Protein AF-A0AA43HEW4-F1 (afdb_monomer_lite)

Structure (mmCIF, N/CA/C/O backbone):
data_AF-A0AA43HEW4-F1
#
_entry.id   AF-A0AA43HEW4-F1
#
loop_
_atom_site.group_PDB
_atom_site.id
_atom_site.type_symbol
_atom_site.label_atom_id
_atom_site.label_alt_id
_atom_site.label_comp_id
_atom_site.label_asym_id
_atom_site.label_entity_id
_atom_site.label_seq_id
_atom_site.pdbx_PDB_ins_code
_atom_site.Cartn_x
_atom_site.Cartn_y
_atom_site.Cartn_z
_atom_site.occupancy
_atom_site.B_iso_or_equiv
_atom_site.auth_seq_id
_atom_site.auth_comp_id
_atom_site.auth_asym_id
_atom_site.auth_atom_id
_atom_site.pdbx_PDB_model_num
ATOM 1 N N . MET A 1 1 ? 12.348 -0.034 -15.366 1.00 56.59 1 MET A N 1
ATOM 2 C CA . MET A 1 1 ? 12.328 1.061 -16.364 1.00 56.59 1 MET A CA 1
ATOM 3 C C . MET A 1 1 ? 13.708 1.387 -16.958 1.00 56.59 1 MET A C 1
ATOM 5 O O . MET A 1 1 ? 13.872 1.207 -18.157 1.00 56.59 1 MET A O 1
ATOM 9 N N . ASN A 1 2 ? 14.728 1.770 -16.174 1.00 58.78 2 ASN A N 1
ATOM 10 C CA . ASN A 1 2 ? 16.042 2.182 -16.724 1.00 58.78 2 ASN A CA 1
ATOM 11 C C . ASN A 1 2 ? 16.768 1.103 -17.559 1.00 58.78 2 ASN A C 1
ATOM 13 O O . ASN A 1 2 ? 17.416 1.428 -18.548 1.00 58.78 2 ASN A O 1
ATOM 17 N N . GLN A 1 3 ? 16.627 -0.180 -17.207 1.00 67.81 3 GLN A N 1
ATOM 18 C CA . GLN A 1 3 ? 17.243 -1.290 -17.952 1.00 67.81 3 GLN A CA 1
ATOM 19 C C . GLN A 1 3 ? 16.618 -1.508 -19.339 1.00 67.81 3 GLN A C 1
ATOM 21 O O . GLN A 1 3 ? 17.337 -1.782 -20.293 1.00 67.81 3 GLN A O 1
ATOM 26 N N . ILE A 1 4 ? 15.298 -1.335 -19.466 1.00 76.50 4 ILE A N 1
ATOM 27 C CA . ILE A 1 4 ? 14.590 -1.468 -20.749 1.00 76.50 4 ILE A CA 1
ATOM 28 C C . ILE A 1 4 ? 14.994 -0.323 -21.678 1.00 76.50 4 ILE A C 1
ATOM 30 O O . ILE A 1 4 ? 15.316 -0.559 -22.835 1.00 76.50 4 ILE A O 1
ATOM 34 N N . ILE A 1 5 ? 15.061 0.906 -21.155 1.00 74.69 5 ILE A N 1
ATOM 35 C CA . ILE A 1 5 ? 15.509 2.071 -21.929 1.00 74.69 5 ILE A CA 1
ATOM 36 C C . ILE A 1 5 ? 16.949 1.875 -22.419 1.00 74.69 5 ILE A C 1
ATOM 38 O O . ILE A 1 5 ? 17.224 2.089 -23.597 1.00 74.69 5 ILE A O 1
ATOM 42 N N . ALA A 1 6 ? 17.857 1.410 -21.554 1.00 72.75 6 ALA A N 1
ATOM 43 C CA . ALA A 1 6 ? 19.235 1.114 -21.949 1.00 72.75 6 ALA A CA 1
ATOM 44 C C . ALA A 1 6 ? 19.302 0.049 -23.058 1.00 72.75 6 ALA A C 1
ATOM 46 O O . ALA A 1 6 ? 20.043 0.209 -24.025 1.00 72.75 6 ALA A O 1
ATOM 47 N N . LEU A 1 7 ? 18.486 -1.002 -22.955 1.00 76.31 7 LEU A N 1
ATOM 48 C CA . LEU A 1 7 ? 18.413 -2.073 -23.946 1.00 76.31 7 LEU A CA 1
ATOM 49 C C . LEU A 1 7 ? 17.850 -1.586 -25.292 1.00 76.31 7 LEU A C 1
ATOM 51 O O . LEU A 1 7 ? 18.389 -1.943 -26.337 1.00 76.31 7 LEU A O 1
ATOM 55 N N . VAL A 1 8 ? 16.842 -0.709 -25.279 1.00 80.25 8 VAL A N 1
ATOM 56 C CA . VAL A 1 8 ? 16.301 -0.068 -26.490 1.00 80.25 8 VAL A CA 1
ATOM 57 C C . VAL A 1 8 ? 17.344 0.835 -27.152 1.00 80.25 8 VAL A C 1
ATOM 59 O O . VAL A 1 8 ? 17.511 0.774 -28.368 1.00 80.25 8 VAL A O 1
ATOM 62 N N . ILE A 1 9 ? 18.084 1.630 -26.371 1.00 84.56 9 ILE A N 1
ATOM 63 C CA . ILE A 1 9 ? 19.146 2.505 -26.894 1.00 84.56 9 ILE A CA 1
ATOM 64 C C . ILE A 1 9 ? 20.256 1.673 -27.542 1.00 84.56 9 ILE A C 1
ATOM 66 O O . ILE A 1 9 ? 20.654 1.961 -28.670 1.00 84.56 9 ILE A O 1
ATOM 70 N N . ILE A 1 10 ? 20.729 0.623 -26.863 1.00 81.62 10 ILE A N 1
ATOM 71 C CA . ILE A 1 10 ? 21.765 -0.272 -27.397 1.00 81.62 10 ILE A CA 1
ATOM 72 C C . ILE A 1 10 ? 21.266 -0.959 -28.672 1.00 81.62 10 ILE A C 1
ATOM 74 O O . ILE A 1 10 ? 21.987 -0.989 -29.666 1.00 81.62 10 ILE A O 1
ATOM 78 N N . GLY A 1 11 ? 20.022 -1.450 -28.679 1.00 81.81 11 GLY A N 1
ATOM 79 C CA . GLY A 1 11 ? 19.411 -2.072 -29.854 1.00 81.81 11 GLY A CA 1
ATOM 80 C C . GLY A 1 11 ? 19.315 -1.121 -31.049 1.00 81.81 11 GLY A C 1
ATOM 81 O O . GLY A 1 11 ? 19.718 -1.482 -32.154 1.00 81.81 11 GLY A O 1
ATOM 82 N N . ALA A 1 12 ? 18.855 0.114 -30.833 1.00 84.19 12 ALA A N 1
ATOM 83 C CA . ALA A 1 12 ? 18.762 1.129 -31.882 1.00 84.19 12 ALA A CA 1
ATOM 84 C C . ALA A 1 12 ? 20.140 1.476 -32.469 1.00 84.19 12 ALA A C 1
ATOM 86 O O . ALA A 1 12 ? 20.297 1.564 -33.687 1.00 84.19 12 ALA A O 1
ATOM 87 N N . LEU A 1 13 ? 21.153 1.615 -31.611 1.00 85.44 13 LEU A N 1
ATOM 88 C CA . LEU A 1 13 ? 22.522 1.920 -32.023 1.00 85.44 13 LEU A CA 1
ATOM 89 C C . LEU A 1 13 ? 23.113 0.783 -32.872 1.00 85.44 13 LEU A C 1
ATOM 91 O O . LEU A 1 13 ? 23.746 1.031 -33.898 1.00 85.44 13 LEU A O 1
ATOM 95 N N . LEU A 1 14 ? 22.827 -0.466 -32.504 1.00 80.56 14 LEU A N 1
ATOM 96 C CA . LEU A 1 14 ? 23.278 -1.650 -33.233 1.00 80.56 14 LEU A CA 1
ATOM 97 C C . LEU A 1 14 ? 22.608 -1.764 -34.614 1.00 80.56 14 LEU A C 1
ATOM 99 O O . LEU A 1 14 ? 23.285 -2.046 -35.602 1.00 80.56 14 LEU A O 1
ATOM 103 N N . ILE A 1 15 ? 21.311 -1.449 -34.714 1.00 81.62 15 ILE A N 1
ATOM 104 C CA . ILE A 1 15 ? 20.585 -1.386 -35.994 1.00 81.62 15 ILE A CA 1
ATOM 105 C C . ILE A 1 15 ? 21.184 -0.321 -36.918 1.00 81.62 15 ILE A C 1
ATOM 107 O O . ILE A 1 15 ? 21.360 -0.581 -38.107 1.00 81.62 15 ILE A O 1
ATOM 111 N N . ILE A 1 16 ? 21.541 0.855 -36.390 1.00 88.62 16 ILE A N 1
ATOM 112 C CA . ILE A 1 16 ? 22.173 1.925 -37.178 1.00 88.62 16 ILE A CA 1
ATOM 113 C C . ILE A 1 16 ? 23.522 1.463 -37.735 1.00 88.62 16 ILE A C 1
ATOM 115 O O . ILE A 1 16 ? 23.798 1.689 -38.912 1.00 88.62 16 ILE A O 1
ATOM 119 N N . ILE A 1 17 ? 24.341 0.780 -36.930 1.00 82.38 17 ILE A N 1
ATOM 120 C CA . ILE A 1 17 ? 25.634 0.242 -37.383 1.00 82.38 17 ILE A CA 1
ATOM 121 C C . ILE A 1 17 ? 25.428 -0.804 -38.486 1.00 82.38 17 ILE A C 1
ATOM 123 O O . ILE A 1 17 ? 26.113 -0.756 -39.508 1.00 82.38 17 ILE A O 1
ATOM 127 N N . ILE A 1 18 ? 24.462 -1.714 -38.322 1.00 81.00 18 ILE A N 1
ATOM 128 C CA . ILE A 1 18 ? 24.131 -2.716 -39.346 1.00 81.00 18 ILE A CA 1
ATOM 129 C C . ILE A 1 18 ? 23.660 -2.030 -40.633 1.00 81.00 18 ILE A C 1
ATOM 131 O O . ILE A 1 18 ? 24.146 -2.357 -41.714 1.00 81.00 18 ILE A O 1
ATOM 135 N N . ALA A 1 19 ? 22.757 -1.052 -40.539 1.00 81.50 19 ALA A N 1
ATOM 136 C CA . ALA A 1 19 ? 22.262 -0.309 -41.693 1.00 81.50 19 ALA A CA 1
ATOM 137 C C . ALA A 1 19 ? 23.391 0.458 -42.398 1.00 81.50 19 ALA A C 1
ATOM 139 O O . ALA A 1 19 ? 23.508 0.394 -43.622 1.00 81.50 19 ALA A O 1
ATOM 140 N N . ALA A 1 20 ? 24.271 1.122 -41.644 1.00 82.62 20 ALA A N 1
ATOM 141 C CA . ALA A 1 20 ? 25.450 1.783 -42.192 1.00 82.62 20 ALA A CA 1
ATOM 142 C C . ALA A 1 20 ? 26.354 0.781 -42.925 1.00 82.62 20 ALA A C 1
ATOM 144 O O . ALA A 1 20 ? 26.789 1.052 -44.040 1.00 82.62 20 ALA A O 1
ATOM 145 N N . PHE A 1 21 ? 26.569 -0.410 -42.370 1.00 78.31 21 PHE A N 1
ATOM 146 C CA . PHE A 1 21 ? 27.352 -1.458 -43.020 1.00 78.31 21 PHE A CA 1
ATOM 147 C C . PHE A 1 21 ? 26.692 -1.995 -44.303 1.00 78.31 21 PHE A C 1
ATOM 149 O O . PHE A 1 21 ? 27.359 -2.177 -45.323 1.00 78.31 21 PHE A O 1
ATOM 156 N N . VAL A 1 22 ? 25.373 -2.202 -44.309 1.00 79.81 22 VAL A N 1
ATOM 157 C CA . VAL A 1 22 ? 24.638 -2.723 -45.478 1.00 79.81 22 VAL A CA 1
ATOM 158 C C . VAL A 1 22 ? 24.509 -1.681 -46.592 1.00 79.81 22 VAL A C 1
ATOM 160 O O . VAL A 1 22 ? 24.685 -2.011 -47.766 1.00 79.81 22 VAL A O 1
ATOM 163 N N . PHE A 1 23 ? 24.266 -0.413 -46.261 1.00 84.12 23 PHE A N 1
ATOM 164 C CA . PHE A 1 23 ? 23.942 0.614 -47.256 1.00 84.12 23 PHE A CA 1
ATOM 165 C C . PHE A 1 23 ? 25.107 1.553 -47.598 1.00 84.12 23 PHE A C 1
ATOM 167 O O . PHE A 1 23 ? 25.148 2.066 -48.715 1.00 84.12 23 PHE A O 1
ATOM 174 N N . SER A 1 24 ? 26.098 1.741 -46.718 1.00 85.75 24 SER A N 1
ATOM 175 C CA . SER A 1 24 ? 27.254 2.605 -46.996 1.00 85.75 24 SER A CA 1
ATOM 176 C C . SER A 1 24 ? 28.452 1.802 -47.499 1.00 85.75 24 SER A C 1
ATOM 178 O O . SER A 1 24 ? 29.160 1.133 -46.745 1.00 85.75 24 SER A O 1
ATOM 180 N N . SER A 1 25 ? 28.729 1.905 -48.801 1.00 78.12 25 SER A N 1
ATOM 181 C CA . SER A 1 25 ? 29.924 1.303 -49.402 1.00 78.12 25 SER A CA 1
ATOM 182 C C . SER A 1 25 ? 31.224 1.880 -48.848 1.00 78.12 25 SER A C 1
ATOM 184 O O . SER A 1 25 ? 32.220 1.167 -48.806 1.00 78.12 25 SER A O 1
ATOM 186 N N . SER A 1 26 ? 31.223 3.152 -48.443 1.00 82.44 26 SER A N 1
ATOM 187 C CA . SER A 1 26 ? 32.396 3.802 -47.851 1.00 82.44 26 SER A CA 1
ATOM 188 C C . SER A 1 26 ? 32.673 3.240 -46.462 1.00 82.44 26 SER A C 1
ATOM 190 O O . SER A 1 26 ? 33.786 2.808 -46.200 1.00 82.44 26 SER A O 1
ATOM 192 N N . PHE A 1 27 ? 31.632 3.094 -45.635 1.00 78.81 27 PHE A N 1
ATOM 193 C CA . PHE A 1 27 ? 31.759 2.476 -44.314 1.00 78.81 27 PHE A CA 1
ATOM 194 C C . PHE A 1 27 ? 32.247 1.025 -44.406 1.00 78.81 27 PHE A C 1
ATOM 196 O O . PHE A 1 27 ? 33.111 0.609 -43.642 1.00 78.81 27 PHE A O 1
ATOM 203 N N . ARG A 1 28 ? 31.751 0.258 -45.390 1.00 77.25 28 ARG A N 1
ATOM 204 C CA . ARG A 1 28 ? 32.285 -1.083 -45.667 1.00 77.25 28 ARG A CA 1
ATOM 205 C C . ARG A 1 28 ? 33.763 -1.041 -46.001 1.00 77.25 28 ARG A C 1
ATOM 207 O O . ARG A 1 28 ? 34.513 -1.804 -45.418 1.00 77.25 28 ARG A O 1
ATOM 214 N N . LYS A 1 29 ? 34.179 -0.176 -46.927 1.00 79.19 29 LYS A N 1
ATOM 215 C CA . LYS A 1 29 ? 35.588 -0.066 -47.323 1.00 79.19 29 LYS A CA 1
ATOM 216 C C . LYS A 1 29 ? 36.471 0.276 -46.124 1.00 79.19 29 LYS A C 1
ATOM 218 O O . LYS A 1 29 ? 37.471 -0.401 -45.936 1.00 79.19 29 LYS A O 1
ATOM 223 N N . ASP A 1 30 ? 36.052 1.213 -45.280 1.00 78.44 30 ASP A N 1
ATOM 224 C CA . ASP A 1 30 ? 36.819 1.637 -44.103 1.00 78.44 30 ASP A CA 1
ATOM 225 C C . ASP A 1 30 ? 36.936 0.532 -43.040 1.00 78.44 30 ASP A C 1
ATOM 227 O O . ASP A 1 30 ? 38.000 0.341 -42.458 1.00 78.44 30 ASP A O 1
ATOM 231 N N . VAL A 1 31 ? 35.873 -0.248 -42.813 1.00 74.25 31 VAL A N 1
ATOM 232 C CA . VAL A 1 31 ? 35.883 -1.372 -41.855 1.00 74.25 31 VAL A CA 1
ATOM 233 C C . VAL A 1 31 ? 36.616 -2.604 -42.413 1.00 74.25 31 VAL A C 1
ATOM 235 O O . VAL A 1 31 ? 37.160 -3.407 -41.656 1.00 74.25 31 VAL A O 1
ATOM 238 N N . ILE A 1 32 ? 36.636 -2.773 -43.738 1.00 69.81 32 ILE A N 1
ATOM 239 C CA . ILE A 1 32 ? 37.168 -3.958 -44.429 1.00 69.81 32 ILE A CA 1
ATOM 240 C C . ILE A 1 32 ? 38.635 -3.777 -44.855 1.00 69.81 32 ILE A C 1
ATOM 242 O O . ILE A 1 32 ? 39.328 -4.781 -44.995 1.00 69.81 32 ILE A O 1
ATOM 246 N N . ALA A 1 33 ? 39.150 -2.545 -44.965 1.00 66.44 33 ALA A N 1
ATOM 247 C CA . ALA A 1 33 ? 40.508 -2.207 -45.430 1.00 66.44 33 ALA A CA 1
ATOM 248 C C . ALA A 1 33 ? 41.685 -2.736 -44.572 1.00 66.44 33 ALA A C 1
ATOM 250 O O . ALA A 1 33 ? 42.834 -2.369 -44.800 1.00 66.44 33 ALA A O 1
ATOM 251 N N . SER A 1 34 ? 41.437 -3.626 -43.612 1.00 59.94 34 SER A N 1
ATOM 252 C CA . SER A 1 34 ? 42.480 -4.407 -42.946 1.00 59.94 34 SER A CA 1
ATOM 253 C C . SER A 1 34 ? 43.033 -5.467 -43.912 1.00 59.94 34 SER A C 1
ATOM 255 O O . SER A 1 34 ? 42.318 -6.388 -44.316 1.00 59.94 34 SER A O 1
ATOM 257 N N . GLU A 1 35 ? 44.305 -5.304 -44.285 1.00 55.19 35 GLU A N 1
ATOM 258 C CA . GLU A 1 35 ? 45.041 -6.132 -45.247 1.00 55.19 35 GLU A CA 1
ATOM 259 C C . GLU A 1 35 ? 45.045 -7.622 -44.855 1.00 55.19 35 GLU A C 1
ATOM 261 O O . GLU A 1 35 ? 45.567 -8.008 -43.810 1.00 55.19 35 GLU A O 1
ATOM 266 N N . GLY A 1 36 ? 44.455 -8.461 -45.717 1.00 59.09 36 GLY A N 1
ATOM 267 C CA . GLY A 1 36 ? 44.426 -9.922 -45.590 1.00 59.09 36 GLY A CA 1
ATOM 268 C C . GLY A 1 36 ? 43.016 -10.499 -45.734 1.00 59.09 36 GLY A C 1
ATOM 269 O O . GLY A 1 36 ? 42.364 -10.797 -44.735 1.00 59.09 36 GLY A O 1
ATOM 270 N N . GLU A 1 37 ? 42.519 -10.668 -46.967 1.00 54.97 37 GLU A N 1
ATOM 271 C CA . GLU A 1 37 ? 41.174 -11.214 -47.209 1.00 54.97 37 GLU A CA 1
ATOM 272 C C . GLU A 1 37 ? 41.170 -12.431 -48.132 1.00 54.97 37 GLU A C 1
ATOM 274 O O . GLU A 1 37 ? 41.538 -12.356 -49.303 1.00 54.97 37 GLU A O 1
ATOM 279 N N . ALA A 1 38 ? 40.669 -13.551 -47.606 1.00 55.12 38 ALA A N 1
ATOM 280 C CA . ALA A 1 38 ? 40.216 -14.683 -48.397 1.00 55.12 38 ALA A CA 1
ATOM 281 C C . ALA A 1 38 ? 38.766 -14.422 -48.835 1.00 55.12 38 ALA A C 1
ATOM 283 O O . ALA A 1 38 ? 37.835 -14.486 -48.030 1.00 55.12 38 ALA A O 1
ATOM 284 N N . SER A 1 39 ? 38.575 -14.098 -50.114 1.00 50.97 39 SER A N 1
ATOM 285 C CA . SER A 1 39 ? 37.246 -13.949 -50.707 1.00 50.97 39 SER A CA 1
ATOM 286 C C . SER A 1 39 ? 36.753 -15.313 -51.181 1.00 50.97 39 SER A C 1
ATOM 288 O O . SER A 1 39 ? 37.281 -15.882 -52.136 1.00 50.97 39 SER A O 1
ATOM 290 N N . ILE A 1 40 ? 35.747 -15.859 -50.503 1.00 52.06 40 ILE A N 1
ATOM 291 C CA . ILE A 1 40 ? 35.075 -17.086 -50.927 1.00 52.06 40 ILE A CA 1
ATOM 292 C C . ILE A 1 40 ? 33.965 -16.640 -51.888 1.00 52.06 40 ILE A C 1
ATOM 294 O O . ILE A 1 40 ? 33.012 -15.988 -51.478 1.00 52.06 40 ILE A O 1
ATOM 298 N N . LEU A 1 41 ? 34.112 -16.950 -53.181 1.00 50.31 41 LEU A N 1
ATOM 299 C CA . LEU A 1 41 ? 33.154 -16.643 -54.264 1.00 50.31 41 LEU A CA 1
ATOM 300 C C . LEU A 1 41 ? 33.062 -15.179 -54.745 1.00 50.31 41 LEU A C 1
ATOM 302 O O . LEU A 1 41 ? 32.079 -14.826 -55.391 1.00 50.31 41 LEU A O 1
ATOM 306 N N . GLY A 1 42 ? 34.050 -14.314 -54.484 1.00 55.47 42 GLY A N 1
ATOM 307 C CA . GLY A 1 42 ? 34.162 -12.982 -55.119 1.00 55.47 42 GLY A CA 1
ATOM 308 C C . GLY A 1 42 ? 33.069 -11.955 -54.767 1.00 55.47 42 GLY A C 1
ATOM 309 O O . GLY A 1 42 ? 33.222 -10.774 -55.064 1.00 55.47 42 GLY A O 1
ATOM 310 N N . LEU A 1 43 ? 31.994 -12.388 -54.106 1.00 56.53 43 LEU A N 1
ATOM 311 C CA . LEU A 1 43 ? 30.818 -11.596 -53.740 1.00 56.53 43 LEU A CA 1
ATOM 312 C C . LEU A 1 43 ? 30.559 -11.592 -52.229 1.00 56.53 43 LEU A C 1
ATOM 314 O O . LEU A 1 43 ? 29.994 -10.626 -51.718 1.00 56.53 43 LEU A O 1
ATOM 318 N N . PHE A 1 44 ? 30.998 -12.625 -51.500 1.00 57.59 44 PHE A N 1
ATOM 319 C CA . PHE A 1 44 ? 30.771 -12.749 -50.062 1.00 57.59 44 PHE A CA 1
ATOM 320 C C . PHE A 1 44 ? 32.090 -12.840 -49.306 1.00 57.59 44 PHE A C 1
ATOM 322 O O . PHE A 1 44 ? 32.770 -13.861 -49.268 1.00 57.59 44 PHE A O 1
ATOM 329 N N . ASN A 1 45 ? 32.446 -11.734 -48.668 1.00 65.81 45 ASN A N 1
ATOM 330 C CA . ASN A 1 45 ? 33.569 -11.700 -47.753 1.00 65.81 45 ASN A CA 1
ATOM 331 C C . ASN A 1 45 ? 33.176 -12.400 -46.439 1.00 65.81 45 ASN A C 1
ATOM 333 O O . ASN A 1 45 ? 32.101 -12.132 -45.894 1.00 65.81 45 ASN A O 1
ATOM 337 N N . VAL A 1 46 ? 34.044 -13.273 -45.917 1.00 69.75 46 VAL A N 1
ATOM 338 C CA . VAL A 1 46 ? 33.832 -14.034 -44.668 1.00 69.75 46 VAL A CA 1
ATOM 339 C C . VAL A 1 46 ? 33.467 -13.101 -43.505 1.00 69.75 46 VAL A C 1
ATOM 341 O O . VAL A 1 46 ? 32.610 -13.430 -42.684 1.00 69.75 46 VAL A O 1
ATOM 344 N N . LYS A 1 47 ? 34.029 -11.885 -43.490 1.00 66.06 47 LYS A N 1
ATOM 345 C CA . LYS A 1 47 ? 33.707 -10.841 -42.505 1.00 66.06 47 LYS A CA 1
ATOM 346 C C . LYS A 1 47 ? 32.245 -10.377 -42.584 1.00 66.06 47 LYS A C 1
ATOM 348 O O . LYS A 1 47 ? 31.610 -10.167 -41.555 1.00 66.06 47 LYS A O 1
ATOM 353 N N . GLY A 1 48 ? 31.684 -10.258 -43.790 1.00 69.94 48 GLY A N 1
ATOM 354 C CA . GLY A 1 48 ? 30.287 -9.863 -43.995 1.00 69.94 48 GLY A CA 1
ATOM 355 C C . GLY A 1 48 ? 29.301 -10.931 -43.520 1.00 69.94 48 GLY A C 1
ATOM 356 O O . GLY A 1 48 ? 28.306 -10.610 -42.874 1.00 69.94 48 GLY A O 1
ATOM 357 N N . VAL A 1 49 ? 29.617 -12.205 -43.767 1.00 75.06 49 VAL A N 1
ATOM 358 C CA . VAL A 1 49 ? 28.810 -13.338 -43.285 1.00 75.06 49 VAL A CA 1
ATOM 359 C C . VAL A 1 49 ? 28.794 -13.385 -41.754 1.00 75.06 49 VAL A C 1
ATOM 361 O O . VAL A 1 49 ? 27.737 -13.580 -41.157 1.00 75.06 49 VAL A O 1
ATOM 364 N N . LEU A 1 50 ? 29.937 -13.134 -41.108 1.00 74.81 50 LEU A N 1
ATOM 365 C CA . LEU A 1 50 ? 30.050 -13.118 -39.648 1.00 74.81 50 LEU A CA 1
ATOM 366 C C . LEU A 1 50 ? 29.197 -12.010 -39.002 1.00 74.81 50 LEU A C 1
ATOM 368 O O . LEU A 1 50 ? 28.561 -12.243 -37.977 1.00 74.81 50 LEU A O 1
ATOM 372 N N . ILE A 1 51 ? 29.129 -10.830 -39.627 1.00 74.81 51 ILE A N 1
ATOM 373 C CA . ILE A 1 51 ? 28.298 -9.710 -39.154 1.00 74.81 51 ILE A CA 1
ATOM 374 C C . ILE A 1 51 ? 26.806 -10.046 -39.257 1.00 74.81 51 ILE A C 1
ATOM 376 O O . ILE A 1 51 ? 26.061 -9.803 -38.308 1.00 74.81 51 ILE A O 1
ATOM 380 N N . ILE A 1 52 ? 26.369 -10.645 -40.370 1.00 78.31 52 ILE A N 1
ATOM 381 C CA . ILE A 1 52 ? 24.972 -11.077 -40.543 1.00 78.31 52 ILE A CA 1
ATOM 382 C C . ILE A 1 52 ? 24.610 -12.145 -39.501 1.00 78.31 52 ILE A C 1
ATOM 384 O O . ILE A 1 52 ? 23.540 -12.078 -38.897 1.00 78.31 52 ILE A O 1
ATOM 388 N N . LEU A 1 53 ? 25.514 -13.095 -39.245 1.00 81.00 53 LEU A N 1
ATOM 389 C CA . LEU A 1 53 ? 25.313 -14.142 -38.245 1.00 81.00 53 LEU A CA 1
ATOM 390 C C . LEU A 1 53 ? 25.180 -13.564 -36.824 1.00 81.00 53 LEU A C 1
ATOM 392 O O . LEU A 1 53 ? 24.256 -13.925 -36.098 1.00 81.00 53 LEU A O 1
ATOM 396 N N . LEU A 1 54 ? 26.062 -12.637 -36.437 1.00 77.19 54 LEU A N 1
ATOM 397 C CA . LEU A 1 54 ? 26.003 -11.952 -35.139 1.00 77.19 54 LEU A CA 1
ATOM 398 C C . LEU A 1 54 ? 24.714 -11.139 -34.974 1.00 77.19 54 LEU A C 1
ATOM 400 O O . LEU A 1 54 ? 24.089 -11.192 -33.915 1.00 77.19 54 LEU A O 1
ATOM 404 N N . ALA A 1 55 ? 24.289 -10.432 -36.025 1.00 79.88 55 ALA A N 1
ATOM 405 C CA . ALA A 1 55 ? 23.032 -9.690 -36.025 1.00 79.88 55 ALA A CA 1
ATOM 406 C C . ALA A 1 55 ? 21.823 -10.618 -35.827 1.00 79.88 55 ALA A C 1
ATOM 408 O O . ALA A 1 55 ? 20.952 -10.323 -35.011 1.00 79.88 55 ALA A O 1
ATOM 409 N N . ALA A 1 56 ? 21.795 -11.767 -36.511 1.00 82.56 56 ALA A N 1
ATOM 410 C CA . ALA A 1 56 ? 20.723 -12.750 -36.371 1.00 82.56 56 ALA A CA 1
ATOM 411 C C . ALA A 1 56 ? 20.639 -13.326 -34.945 1.00 82.56 56 ALA A C 1
ATOM 413 O O . ALA A 1 56 ? 19.549 -13.389 -34.374 1.00 82.56 56 ALA A O 1
ATOM 414 N N . ILE A 1 57 ? 21.781 -13.684 -34.341 1.00 83.69 57 ILE A N 1
ATOM 415 C CA . ILE A 1 57 ? 21.842 -14.172 -32.951 1.00 83.69 57 ILE A CA 1
ATOM 416 C C . ILE A 1 57 ? 21.337 -13.098 -31.981 1.00 83.69 57 ILE A C 1
ATOM 418 O O . ILE A 1 57 ? 20.544 -13.394 -31.086 1.00 83.69 57 ILE A O 1
ATOM 422 N N . PHE A 1 58 ? 21.755 -11.845 -32.172 1.00 80.56 58 PHE A N 1
ATOM 423 C CA . PHE A 1 58 ? 21.334 -10.734 -31.323 1.00 80.56 58 PHE A CA 1
ATOM 424 C C . PHE A 1 58 ? 19.827 -10.455 -31.430 1.00 80.56 58 PHE A C 1
ATOM 426 O O . PHE A 1 58 ? 19.156 -10.308 -30.408 1.00 80.56 58 PHE A O 1
ATOM 433 N N . CYS A 1 59 ? 19.268 -10.453 -32.644 1.00 81.69 59 CYS A N 1
ATOM 434 C CA . CYS A 1 59 ? 17.824 -10.338 -32.851 1.00 81.69 59 CYS A CA 1
ATOM 435 C C . CYS A 1 59 ? 17.057 -11.481 -32.171 1.00 81.69 59 CYS A C 1
ATOM 437 O O . CYS A 1 59 ? 16.062 -11.221 -31.497 1.00 81.69 59 CYS A O 1
ATOM 439 N N . GLY A 1 60 ? 17.536 -12.725 -32.285 1.00 84.25 60 GLY A N 1
ATOM 440 C CA . GLY A 1 60 ? 16.932 -13.871 -31.600 1.00 84.25 60 GLY A CA 1
ATOM 441 C C . GLY A 1 60 ? 16.945 -13.724 -30.075 1.00 84.25 60 GLY A C 1
ATOM 442 O O . GLY A 1 60 ? 15.933 -13.972 -29.420 1.00 84.25 60 GLY A O 1
ATOM 443 N N . ALA A 1 61 ? 18.056 -13.247 -29.506 1.00 80.00 61 ALA A N 1
ATOM 444 C CA . ALA A 1 61 ? 18.167 -12.990 -28.072 1.00 80.00 61 ALA A CA 1
ATOM 445 C C . ALA A 1 61 ? 17.198 -11.894 -27.594 1.00 80.00 61 ALA A C 1
ATOM 447 O O . ALA A 1 61 ? 16.586 -12.040 -26.536 1.00 80.00 61 ALA A O 1
ATOM 448 N N . LEU A 1 62 ? 17.019 -10.822 -28.376 1.00 78.69 62 LEU A N 1
ATOM 449 C CA . LEU A 1 62 ? 16.051 -9.769 -28.063 1.00 78.69 62 LEU A CA 1
ATOM 450 C C . LEU A 1 62 ? 14.614 -10.295 -28.057 1.00 78.69 62 LEU A C 1
ATOM 452 O O . LEU A 1 62 ? 13.890 -10.046 -27.095 1.00 78.69 62 LEU A O 1
ATOM 456 N N . ILE A 1 63 ? 14.216 -11.046 -29.089 1.00 84.31 63 ILE A N 1
ATOM 457 C CA . ILE A 1 63 ? 12.869 -11.633 -29.182 1.00 84.31 63 ILE A CA 1
ATOM 458 C C . ILE A 1 63 ? 12.591 -12.529 -27.968 1.00 84.31 63 ILE A C 1
ATOM 460 O O . ILE A 1 63 ? 11.565 -12.368 -27.311 1.00 84.31 63 ILE A O 1
ATOM 464 N N . TYR A 1 64 ? 13.544 -13.391 -27.600 1.00 82.06 64 TYR A N 1
ATOM 465 C CA . TYR A 1 64 ? 13.414 -14.275 -26.439 1.00 82.06 64 TYR A CA 1
ATOM 466 C C . TYR A 1 64 ? 13.229 -13.514 -25.113 1.00 82.06 64 TYR A C 1
ATOM 468 O O . TYR A 1 64 ? 12.428 -13.913 -24.265 1.00 82.06 64 TYR A O 1
ATOM 476 N N . VAL A 1 65 ? 13.950 -12.404 -24.916 1.00 79.00 65 VAL A N 1
ATOM 477 C CA . VAL A 1 65 ? 13.796 -11.565 -23.715 1.00 79.00 65 VAL A CA 1
ATOM 478 C C . VAL A 1 65 ? 12.417 -10.901 -23.676 1.00 79.00 65 VAL A C 1
ATOM 480 O O . VAL A 1 65 ? 11.814 -10.836 -22.602 1.00 79.00 65 VAL A O 1
ATOM 483 N N . PHE A 1 66 ? 11.899 -10.448 -24.822 1.00 77.44 66 PHE A N 1
ATOM 484 C CA . PHE A 1 66 ? 10.566 -9.848 -24.904 1.00 77.44 66 PHE A CA 1
ATOM 485 C C . PHE A 1 66 ? 9.443 -10.861 -24.635 1.00 77.44 66 PHE A C 1
ATOM 487 O O . PHE A 1 66 ? 8.537 -10.548 -23.862 1.00 77.44 66 PHE A O 1
ATOM 494 N N . GLU A 1 67 ? 9.515 -12.078 -25.183 1.00 81.19 67 GLU A N 1
ATOM 495 C CA . GLU A 1 67 ? 8.509 -13.124 -24.922 1.00 81.19 67 GLU A CA 1
ATOM 496 C C . GLU A 1 67 ? 8.478 -13.528 -23.442 1.00 81.19 67 GLU A C 1
ATOM 498 O O . GLU A 1 67 ? 7.424 -13.508 -22.805 1.00 81.19 67 GLU A O 1
ATOM 503 N N . LYS A 1 68 ? 9.647 -13.780 -22.840 1.00 74.19 68 LYS A N 1
ATOM 504 C CA . LYS A 1 68 ? 9.738 -14.206 -21.434 1.00 74.19 68 LYS A CA 1
ATOM 505 C C . LYS A 1 68 ? 9.288 -13.130 -20.437 1.00 74.19 68 LYS A C 1
ATOM 507 O O . LYS A 1 68 ? 8.894 -13.453 -19.314 1.00 74.19 68 LYS A O 1
ATOM 512 N N . GLY A 1 69 ? 9.366 -11.854 -20.823 1.00 67.50 69 GLY A N 1
ATOM 513 C CA . GLY A 1 69 ? 8.807 -10.742 -20.052 1.00 67.50 69 GLY A CA 1
ATOM 514 C C . GLY A 1 69 ? 7.276 -10.764 -20.015 1.00 67.50 69 GLY A C 1
ATOM 515 O O . GLY A 1 69 ? 6.696 -10.525 -18.958 1.00 67.50 69 GLY A O 1
ATOM 516 N N . SER A 1 70 ? 6.634 -11.124 -21.133 1.00 68.44 70 SER A N 1
ATOM 517 C CA . SER A 1 70 ? 5.171 -11.145 -21.264 1.00 68.44 70 SER A CA 1
ATOM 518 C C . SER A 1 70 ? 4.519 -12.279 -20.467 1.00 68.44 70 SER A C 1
ATOM 520 O O . SER A 1 70 ? 3.494 -12.067 -19.818 1.00 68.44 70 SER A O 1
ATOM 522 N N . ASP A 1 71 ? 5.131 -13.466 -20.441 1.00 72.88 71 ASP A N 1
ATOM 523 C CA . ASP A 1 71 ? 4.553 -14.629 -19.752 1.00 72.88 71 ASP A CA 1
ATOM 524 C C . ASP A 1 71 ? 4.506 -14.456 -18.232 1.00 72.88 71 ASP A C 1
ATOM 526 O O . ASP A 1 71 ? 3.551 -14.875 -17.580 1.00 72.88 71 ASP A O 1
ATOM 530 N N . LYS A 1 72 ? 5.509 -13.786 -17.649 1.00 66.31 72 LYS A N 1
ATOM 531 C CA . LYS A 1 72 ? 5.498 -13.465 -16.215 1.00 66.31 72 LYS A CA 1
ATOM 532 C C . LYS A 1 72 ? 4.390 -12.485 -15.855 1.00 66.31 72 LYS A C 1
ATOM 534 O O . LYS A 1 72 ? 3.803 -12.621 -14.788 1.00 66.31 72 LYS A O 1
ATOM 539 N N . GLU A 1 73 ? 4.109 -11.517 -16.721 1.00 65.81 73 GLU A N 1
ATOM 540 C CA . GLU A 1 73 ? 3.047 -10.537 -16.496 1.00 65.81 73 GLU A CA 1
ATOM 541 C C . GLU A 1 73 ? 1.665 -11.194 -16.576 1.00 65.81 73 GLU A C 1
ATOM 543 O O . GLU A 1 73 ? 0.832 -10.980 -15.695 1.00 65.81 73 GLU A O 1
ATOM 548 N N . LYS A 1 74 ? 1.461 -12.087 -17.553 1.00 73.00 74 LYS A N 1
ATOM 549 C CA . LYS A 1 74 ? 0.237 -12.893 -17.662 1.00 73.00 74 LYS A CA 1
ATOM 550 C C . LYS A 1 74 ? 0.059 -13.841 -16.480 1.00 73.00 74 LYS A C 1
ATOM 552 O O . LYS A 1 74 ? -1.016 -13.860 -15.899 1.00 73.00 74 LYS A O 1
ATOM 557 N N . ALA A 1 75 ? 1.107 -14.554 -16.065 1.00 69.81 75 ALA A N 1
ATOM 558 C CA . ALA A 1 75 ? 1.043 -15.442 -14.904 1.00 69.81 75 ALA A CA 1
ATOM 559 C C . ALA A 1 75 ? 0.765 -14.678 -13.597 1.00 69.81 75 ALA A C 1
ATOM 561 O O . ALA A 1 75 ? 0.094 -15.193 -12.706 1.00 69.81 75 ALA A O 1
ATOM 562 N N . LEU A 1 76 ? 1.253 -13.439 -13.461 1.00 65.56 76 LEU A N 1
ATOM 563 C CA . LEU A 1 76 ? 0.952 -12.595 -12.303 1.00 65.56 76 LEU A CA 1
ATOM 564 C C . LEU A 1 76 ? -0.506 -12.112 -12.324 1.00 65.56 76 LEU A C 1
ATOM 566 O O . LEU A 1 76 ? -1.171 -12.153 -11.293 1.00 65.56 76 LEU A O 1
ATOM 570 N N . GLN A 1 77 ? -1.011 -11.694 -13.490 1.00 67.06 77 GLN A N 1
ATOM 571 C CA . GLN A 1 77 ? -2.415 -11.308 -13.662 1.00 67.06 77 GLN A CA 1
ATOM 572 C C . GLN A 1 77 ? -3.360 -12.492 -13.433 1.00 67.06 77 GLN A C 1
ATOM 574 O O . GLN A 1 77 ? -4.366 -12.342 -12.749 1.00 67.06 77 GLN A O 1
ATOM 579 N N . GLU A 1 78 ? -3.013 -13.676 -13.930 1.00 74.88 78 GLU A N 1
ATOM 580 C CA . GLU A 1 78 ? -3.788 -14.901 -13.737 1.00 74.88 78 GLU A CA 1
ATOM 581 C C . GLU A 1 78 ? -3.779 -15.349 -12.270 1.00 74.88 78 GLU A C 1
ATOM 583 O O . GLU A 1 78 ? -4.821 -15.718 -11.739 1.00 74.88 78 GLU A O 1
ATOM 588 N N . ASN A 1 79 ? -2.652 -15.218 -11.560 1.00 65.88 79 ASN A N 1
ATOM 589 C CA . ASN A 1 79 ? -2.596 -15.469 -10.117 1.00 65.88 79 ASN A CA 1
ATOM 590 C C . ASN A 1 79 ? -3.374 -14.428 -9.293 1.00 65.88 79 ASN A C 1
ATOM 592 O O . ASN A 1 79 ? -3.932 -14.781 -8.257 1.00 65.88 79 ASN A O 1
ATOM 596 N N . MET A 1 80 ? -3.448 -13.164 -9.729 1.00 59.22 80 MET A N 1
ATOM 597 C CA . MET A 1 80 ? -4.326 -12.167 -9.095 1.00 59.22 80 MET A CA 1
ATOM 598 C C . MET A 1 80 ? -5.808 -12.420 -9.399 1.00 59.22 80 MET A C 1
ATOM 600 O O . MET A 1 80 ? -6.640 -12.155 -8.540 1.00 59.22 80 MET A O 1
ATOM 604 N N . ALA A 1 81 ? -6.133 -12.959 -10.577 1.00 59.41 81 ALA A N 1
ATOM 605 C CA . ALA A 1 81 ? -7.498 -13.310 -10.966 1.00 59.41 81 ALA A CA 1
ATOM 606 C C . ALA A 1 81 ? -7.993 -14.616 -10.310 1.00 59.41 81 ALA A C 1
ATOM 608 O O . ALA A 1 81 ? -9.168 -14.722 -9.976 1.00 59.41 81 ALA A O 1
ATOM 609 N N . ASN A 1 82 ? -7.106 -15.595 -10.089 1.00 57.41 82 ASN A N 1
ATOM 610 C CA . ASN A 1 82 ? -7.421 -16.874 -9.437 1.00 57.41 82 ASN A CA 1
ATOM 611 C C . ASN A 1 82 ? -7.257 -16.858 -7.911 1.00 57.41 82 ASN A C 1
ATOM 613 O O . ASN A 1 82 ? -7.644 -17.827 -7.253 1.00 57.41 82 ASN A O 1
ATOM 617 N N . LYS A 1 83 ? -6.707 -15.789 -7.315 1.00 47.59 83 LYS A N 1
ATOM 618 C CA . LYS A 1 83 ? -6.799 -15.584 -5.866 1.00 47.59 83 LYS A CA 1
ATOM 619 C C . LYS A 1 83 ? -8.258 -15.255 -5.574 1.00 47.59 83 LYS A C 1
ATOM 621 O O . LYS A 1 83 ? -8.654 -14.103 -5.707 1.00 47.59 83 LYS A O 1
ATOM 626 N N . THR A 1 84 ? -9.025 -16.305 -5.260 1.00 45.25 84 THR A N 1
ATOM 627 C CA . THR A 1 84 ? -10.448 -16.316 -4.906 1.00 45.25 84 THR A CA 1
ATOM 628 C C . THR A 1 84 ? -10.874 -14.947 -4.411 1.00 45.25 84 THR A C 1
ATOM 630 O O . THR A 1 84 ? -10.421 -14.528 -3.341 1.00 45.25 84 THR A O 1
ATOM 633 N N . GLU A 1 85 ? -11.673 -14.243 -5.221 1.00 35.75 85 GLU A N 1
ATOM 634 C CA . GLU A 1 85 ? -12.188 -12.923 -4.876 1.00 35.75 85 GLU A CA 1
ATOM 635 C C . GLU A 1 85 ? -12.661 -12.964 -3.419 1.00 35.75 85 GLU A C 1
ATOM 637 O O . GLU A 1 85 ? -13.492 -13.816 -3.075 1.00 35.75 85 GLU A O 1
ATOM 642 N N . PRO A 1 86 ? -12.133 -12.108 -2.529 1.00 40.75 86 PRO A N 1
ATOM 643 C CA . PRO A 1 86 ? -12.688 -11.973 -1.198 1.00 40.75 86 PRO A CA 1
ATOM 644 C C . PRO A 1 86 ? -14.073 -11.360 -1.366 1.00 40.75 86 PRO A C 1
ATOM 646 O O . PRO A 1 86 ? -14.190 -10.144 -1.381 1.00 40.75 86 PRO A O 1
ATOM 649 N N . ASN A 1 87 ? -15.079 -12.217 -1.576 1.00 35.31 87 ASN A N 1
ATOM 650 C CA . ASN A 1 87 ? -16.518 -11.970 -1.621 1.00 35.31 87 ASN A CA 1
ATOM 651 C C . ASN A 1 87 ? -16.851 -10.466 -1.628 1.00 35.31 87 ASN A C 1
ATOM 653 O O . ASN A 1 87 ? -17.231 -9.892 -0.598 1.00 35.31 87 ASN A O 1
ATOM 657 N N . VAL A 1 88 ? -16.592 -9.803 -2.766 1.00 37.22 88 VAL A N 1
ATOM 658 C CA . VAL A 1 88 ? -16.683 -8.344 -2.875 1.00 37.22 88 VAL A CA 1
ATOM 659 C C . VAL A 1 88 ? -18.161 -8.007 -2.829 1.00 37.22 88 VAL A C 1
ATOM 661 O O . VAL A 1 88 ? -18.887 -8.066 -3.817 1.00 37.22 88 VAL A O 1
ATOM 664 N N . THR A 1 89 ? -18.644 -7.702 -1.630 1.00 38.25 89 THR A N 1
ATOM 665 C CA . THR A 1 89 ? -20.023 -7.282 -1.441 1.00 38.25 89 THR A CA 1
ATOM 666 C C . THR A 1 89 ? -20.127 -5.863 -1.985 1.00 38.25 89 THR A C 1
ATOM 668 O O . THR A 1 89 ? -19.644 -4.922 -1.357 1.00 38.25 89 THR A O 1
ATOM 671 N N . HIS A 1 90 ? -20.757 -5.691 -3.149 1.00 34.03 90 HIS A N 1
ATOM 672 C CA . HIS A 1 90 ? -21.247 -4.385 -3.581 1.00 34.03 90 HIS A CA 1
ATOM 673 C C . HIS A 1 90 ? -22.143 -3.816 -2.471 1.00 34.03 90 HIS A C 1
ATOM 675 O O . HIS A 1 90 ? -23.250 -4.300 -2.238 1.00 34.03 90 HIS A O 1
ATOM 681 N N . TYR A 1 91 ? -21.654 -2.813 -1.738 1.00 42.81 91 TYR A N 1
ATOM 682 C CA . TYR A 1 91 ? -22.442 -2.152 -0.702 1.00 42.81 91 TYR A CA 1
ATOM 683 C C . TYR A 1 91 ? -23.411 -1.162 -1.347 1.00 42.81 91 TYR A C 1
ATOM 685 O O . TYR A 1 91 ? -23.122 0.022 -1.507 1.00 42.81 91 TYR A O 1
ATOM 693 N N . GLY A 1 92 ? -24.599 -1.662 -1.677 1.00 35.25 92 GLY A N 1
ATOM 694 C CA . GLY A 1 92 ? -25.802 -0.846 -1.661 1.00 35.25 92 GLY A CA 1
ATOM 695 C C . GLY A 1 92 ? -26.202 -0.590 -0.210 1.00 35.25 92 GLY A C 1
A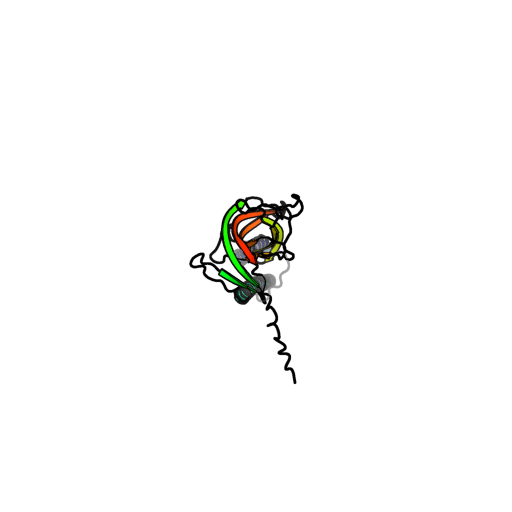TOM 696 O O . GLY A 1 92 ? -26.514 -1.537 0.496 1.00 35.25 92 GLY A O 1
ATOM 697 N N . SER A 1 93 ? -26.212 0.681 0.208 1.00 43.16 93 SER A N 1
ATOM 698 C CA . SER A 1 93 ? -26.759 1.178 1.484 1.00 43.16 93 SER A CA 1
ATOM 699 C C . SER A 1 93 ? -26.114 0.618 2.769 1.00 43.16 93 SER A C 1
ATOM 701 O O . SER A 1 93 ? -26.036 -0.586 2.990 1.00 43.16 93 SER A O 1
ATOM 703 N N . LEU A 1 94 ? -25.690 1.511 3.672 1.00 43.78 94 LEU A N 1
ATOM 704 C CA . LEU A 1 94 ? -25.209 1.219 5.035 1.00 43.78 94 LEU A CA 1
ATOM 705 C C . LEU A 1 94 ? -26.336 0.639 5.918 1.00 43.78 94 LEU A C 1
ATOM 707 O O . LEU A 1 94 ? -26.760 1.236 6.904 1.00 43.78 94 LEU A O 1
ATOM 711 N N . THR A 1 95 ? -26.864 -0.521 5.549 1.00 45.25 95 THR A N 1
ATOM 712 C CA . THR A 1 95 ? -27.839 -1.265 6.340 1.00 45.25 95 THR A CA 1
ATOM 713 C C . THR A 1 95 ? -27.103 -2.172 7.321 1.00 45.25 95 THR A C 1
ATOM 715 O O . THR A 1 95 ? -26.106 -2.812 6.986 1.00 45.25 95 THR A O 1
ATOM 718 N N . LYS A 1 96 ? -27.584 -2.158 8.569 1.00 48.81 96 LYS A N 1
ATOM 719 C CA . LYS A 1 96 ? -27.124 -2.936 9.728 1.00 48.81 96 LYS A CA 1
ATOM 720 C C . LYS A 1 96 ? -26.637 -4.334 9.322 1.00 48.81 96 LYS A C 1
ATOM 722 O O . LYS A 1 96 ? -27.443 -5.172 8.925 1.00 48.81 96 LYS A O 1
ATOM 727 N N . LYS A 1 97 ? -25.333 -4.599 9.458 1.00 52.62 97 LYS A N 1
ATOM 728 C CA . LYS A 1 97 ? -24.770 -5.945 9.295 1.00 52.62 97 LYS A CA 1
ATOM 729 C C . LYS A 1 97 ? -24.608 -6.615 10.654 1.00 52.62 97 LYS A C 1
ATOM 731 O O . LYS A 1 97 ? -24.105 -6.017 11.601 1.00 52.62 97 LYS A O 1
ATOM 736 N N . ILE A 1 98 ? -25.059 -7.861 10.722 1.00 48.56 98 ILE A N 1
ATOM 737 C CA . ILE A 1 98 ? -24.870 -8.762 11.854 1.00 48.56 98 ILE A CA 1
ATOM 738 C C . ILE A 1 98 ? -23.748 -9.711 11.441 1.00 48.56 98 ILE A C 1
ATOM 740 O O . ILE A 1 98 ? -23.902 -10.423 10.449 1.00 48.56 98 ILE A O 1
ATOM 744 N N . LEU A 1 99 ? -22.634 -9.708 12.170 1.00 49.88 99 LEU A N 1
ATOM 745 C CA . LEU A 1 99 ? -21.612 -10.741 12.018 1.00 49.88 99 LEU A CA 1
ATOM 746 C C . LEU A 1 99 ? -21.917 -11.864 13.009 1.00 49.88 99 LEU A C 1
ATOM 748 O O . LEU A 1 99 ? -22.185 -11.615 14.188 1.00 49.88 99 LEU A O 1
ATOM 752 N N . VAL A 1 100 ? -21.913 -13.093 12.506 1.00 43.47 100 VAL A N 1
ATOM 753 C CA . VAL A 1 100 ? -22.075 -14.305 13.307 1.00 43.47 100 VAL A CA 1
ATOM 754 C C . VAL A 1 100 ? -20.729 -15.013 13.279 1.00 43.47 100 VAL A C 1
ATOM 756 O O . VAL A 1 100 ? -20.294 -15.452 12.219 1.00 43.47 100 VAL A O 1
ATOM 759 N N . ASP A 1 101 ? -20.063 -15.037 14.428 1.00 44.03 101 ASP A N 1
ATOM 760 C CA . ASP A 1 101 ? -18.885 -15.869 14.694 1.00 44.03 101 ASP A CA 1
ATOM 761 C C . ASP A 1 101 ? -19.332 -17.010 15.625 1.00 44.03 101 ASP A C 1
ATOM 763 O O . ASP A 1 101 ? -20.370 -16.868 16.277 1.00 44.03 101 ASP A O 1
ATOM 767 N N . ASP A 1 102 ? -18.585 -18.114 15.696 1.00 45.31 102 ASP A N 1
ATOM 768 C CA . ASP A 1 102 ? -19.040 -19.471 16.063 1.00 45.31 102 ASP A CA 1
ATOM 769 C C . ASP A 1 102 ? -19.876 -19.613 17.355 1.00 45.31 102 ASP A C 1
ATOM 771 O O . ASP A 1 102 ? -20.545 -20.627 17.518 1.00 45.31 102 ASP A O 1
ATOM 775 N N . ASN A 1 103 ? -19.913 -18.622 18.257 1.00 46.84 103 ASN A N 1
ATOM 776 C CA . ASN A 1 103 ? -20.842 -18.571 19.400 1.00 46.84 103 ASN A CA 1
ATOM 777 C C . ASN A 1 103 ? -21.294 -17.153 19.820 1.00 46.84 103 ASN A C 1
ATOM 779 O O . ASN A 1 103 ? -21.896 -16.992 20.883 1.00 46.84 103 ASN A O 1
ATOM 783 N N . VAL A 1 104 ? -20.995 -16.108 19.040 1.00 50.03 104 VAL A N 1
ATOM 784 C CA . VAL A 1 104 ? -21.232 -14.711 19.443 1.00 50.03 104 VAL A CA 1
ATOM 785 C C . VAL A 1 104 ? -21.841 -13.927 18.288 1.00 50.03 104 VAL A C 1
ATOM 787 O O . VAL A 1 104 ? -21.316 -13.907 17.174 1.00 50.03 104 VAL A O 1
ATOM 790 N N . LYS A 1 105 ? -22.960 -13.250 18.564 1.00 50.47 105 LYS A N 1
ATOM 791 C CA . LYS A 1 105 ? -23.607 -12.346 17.613 1.00 50.47 105 LYS A CA 1
ATOM 792 C C . LYS A 1 105 ? -23.115 -10.924 17.869 1.00 50.47 105 LYS A C 1
ATOM 794 O O . LYS A 1 105 ? -23.359 -10.354 18.934 1.00 50.47 105 LYS A O 1
ATOM 799 N N . TRP A 1 106 ? -22.445 -10.371 16.868 1.00 49.41 106 TRP A N 1
ATOM 800 C CA . TRP A 1 106 ? -21.858 -9.036 16.881 1.00 49.41 106 TRP A CA 1
ATOM 801 C C . TRP A 1 106 ? -22.840 -8.093 16.169 1.00 49.41 106 TRP A C 1
ATOM 803 O O . TRP A 1 106 ? -23.136 -8.267 14.981 1.00 49.41 106 TRP A O 1
ATOM 813 N N . GLU A 1 107 ? -23.396 -7.116 16.891 1.00 53.28 107 GLU A N 1
ATOM 814 C CA . GLU A 1 107 ? -24.170 -6.029 16.279 1.00 53.28 107 GLU A CA 1
ATOM 815 C C . GLU A 1 107 ? -23.253 -4.836 16.019 1.00 53.28 107 GLU A C 1
ATOM 817 O O . GLU A 1 107 ? -22.717 -4.263 16.964 1.00 53.28 107 GLU A O 1
ATOM 822 N N . ILE A 1 108 ? -23.107 -4.464 14.743 1.00 54.25 108 ILE A N 1
ATOM 823 C CA . ILE A 1 108 ? -22.311 -3.312 14.315 1.00 54.25 108 ILE A CA 1
ATOM 824 C C . ILE A 1 108 ? -23.236 -2.109 14.145 1.00 54.25 108 ILE A C 1
ATOM 826 O O . ILE A 1 108 ? -24.096 -2.091 13.258 1.00 54.25 108 ILE A O 1
ATOM 830 N N . LYS A 1 109 ? -23.025 -1.075 14.961 1.00 57.78 109 LYS A N 1
ATOM 831 C CA . LYS A 1 109 ? -23.629 0.248 14.754 1.00 57.78 109 LYS A CA 1
ATOM 832 C C . LYS A 1 109 ? -22.599 1.147 14.072 1.00 57.78 109 LYS A C 1
ATOM 834 O O . LYS A 1 109 ? -21.579 1.414 14.697 1.00 57.78 109 LYS A O 1
ATOM 839 N N . PRO A 1 110 ? -22.798 1.587 12.817 1.00 57.44 110 PRO A N 1
ATOM 840 C CA . PRO A 1 110 ? -21.840 2.466 12.150 1.00 57.44 110 PRO A CA 1
ATOM 841 C C . PRO A 1 110 ? -21.818 3.826 12.853 1.00 57.44 110 PRO A C 1
ATOM 843 O O . PRO A 1 110 ? -22.862 4.460 12.988 1.00 57.44 110 PRO A O 1
ATOM 846 N N . ILE A 1 111 ? -20.645 4.254 13.325 1.00 57.41 111 ILE A N 1
ATOM 847 C CA . ILE A 1 111 ? -20.521 5.432 14.199 1.00 57.41 111 ILE A CA 1
ATOM 848 C C . ILE A 1 111 ? -19.812 6.588 13.497 1.00 57.41 111 ILE A C 1
ATOM 850 O O . ILE A 1 111 ? -20.283 7.717 13.603 1.00 57.41 111 ILE A O 1
ATOM 854 N N . VAL A 1 112 ? -18.748 6.347 12.720 1.00 60.00 112 VAL A N 1
ATOM 855 C CA . VAL A 1 112 ? -18.051 7.422 11.988 1.00 60.00 112 VAL A CA 1
ATOM 856 C C . VAL A 1 112 ? -17.405 6.910 10.698 1.00 60.00 112 VAL A C 1
ATOM 858 O O . VAL A 1 112 ? -16.830 5.822 10.678 1.00 60.00 112 VAL A O 1
ATOM 861 N N . SER A 1 113 ? -17.455 7.727 9.638 1.00 63.97 113 SER A N 1
ATOM 862 C CA . SER A 1 113 ? -16.553 7.629 8.486 1.00 63.97 113 SER A CA 1
ATOM 863 C C . SER A 1 113 ? -15.508 8.746 8.538 1.00 63.97 113 SER A C 1
ATOM 865 O O . SER A 1 113 ? -15.877 9.922 8.528 1.00 63.97 113 SER A O 1
ATOM 867 N N . ALA A 1 114 ? -14.224 8.406 8.547 1.00 65.12 114 ALA A N 1
ATOM 868 C CA . ALA A 1 114 ? -13.137 9.376 8.398 1.00 65.12 114 ALA A CA 1
ATOM 869 C C . ALA A 1 114 ? -12.517 9.287 7.006 1.00 65.12 114 ALA A C 1
ATOM 871 O O . ALA A 1 114 ? -12.364 8.185 6.492 1.00 65.12 114 ALA A O 1
ATOM 872 N N . VAL A 1 115 ? -12.124 10.426 6.424 1.00 64.75 115 VAL A N 1
ATOM 873 C CA . VAL A 1 115 ? -11.296 10.479 5.210 1.00 64.75 115 VAL A CA 1
ATOM 874 C C . VAL A 1 115 ? -10.035 11.275 5.514 1.00 64.75 115 VAL A C 1
ATOM 876 O O . VAL A 1 115 ? -10.119 12.463 5.814 1.00 64.75 115 VAL A O 1
ATOM 879 N N . GLU A 1 116 ? -8.870 10.642 5.421 1.00 69.69 116 GLU A N 1
ATOM 880 C CA . GLU A 1 116 ? -7.590 11.294 5.710 1.00 69.69 116 GLU A CA 1
ATOM 881 C C . GLU A 1 116 ? -6.682 11.379 4.473 1.00 69.69 116 GLU A C 1
ATOM 883 O O . GLU A 1 116 ? -6.556 10.411 3.722 1.00 69.69 116 GLU A O 1
ATOM 888 N N . TYR A 1 117 ? -6.034 12.540 4.298 1.00 64.19 117 TYR A N 1
ATOM 889 C CA . TYR A 1 117 ? -5.056 12.836 3.245 1.00 64.19 117 TYR A CA 1
ATOM 890 C C . TYR A 1 117 ? -3.707 13.176 3.895 1.00 64.19 117 TYR A C 1
ATOM 892 O O . TYR A 1 117 ? -3.612 14.164 4.624 1.00 64.19 117 TYR A O 1
ATOM 900 N N . LYS A 1 118 ? -2.649 12.392 3.641 1.00 70.56 118 LYS A N 1
ATOM 901 C CA . LYS A 1 118 ? -1.317 12.607 4.240 1.00 70.56 118 LYS A CA 1
ATOM 902 C C . LYS A 1 118 ? -0.184 12.337 3.247 1.00 70.56 118 LYS A C 1
ATOM 904 O O . LYS A 1 118 ? 0.242 11.201 3.025 1.00 70.56 118 LYS A O 1
ATOM 909 N N . MET A 1 119 ? 0.394 13.410 2.711 1.00 71.94 119 MET A N 1
ATOM 910 C CA . MET A 1 119 ? 1.657 13.310 1.975 1.00 71.94 119 MET A CA 1
ATOM 911 C C . MET A 1 119 ? 2.825 13.034 2.935 1.00 71.94 119 MET A C 1
ATOM 913 O O . MET A 1 119 ? 2.891 13.622 4.011 1.00 71.94 119 MET A O 1
ATOM 917 N N . GLY A 1 120 ? 3.746 12.145 2.542 1.00 79.62 120 GLY A N 1
ATOM 918 C CA . GLY A 1 120 ? 4.964 11.858 3.314 1.00 79.62 120 GLY A CA 1
ATOM 919 C C . GLY A 1 120 ? 4.722 11.035 4.583 1.00 79.62 120 GLY A C 1
ATOM 920 O O . GLY A 1 120 ? 5.280 11.326 5.640 1.00 79.62 120 GLY A O 1
ATOM 921 N N . THR A 1 121 ? 3.866 10.013 4.515 1.00 86.50 121 THR A N 1
ATOM 922 C CA . THR A 1 121 ? 3.655 9.111 5.654 1.00 86.50 121 THR A CA 1
ATOM 923 C C . THR A 1 121 ? 4.913 8.269 5.865 1.00 86.50 121 THR A C 1
ATOM 925 O O . THR A 1 121 ? 5.239 7.425 5.037 1.00 86.50 121 THR A O 1
ATOM 928 N N . LYS A 1 122 ? 5.643 8.524 6.955 1.00 91.44 122 LYS A N 1
ATOM 929 C CA . LYS A 1 122 ? 6.860 7.782 7.319 1.00 91.44 122 LYS A CA 1
ATOM 930 C C . LYS A 1 122 ? 6.544 6.340 7.712 1.00 91.44 122 LYS A C 1
ATOM 932 O O . LYS A 1 122 ? 5.575 6.107 8.433 1.00 91.44 122 LYS A O 1
ATOM 937 N N . PHE A 1 123 ? 7.391 5.408 7.286 1.00 91.81 123 PHE A N 1
ATOM 938 C CA . PHE A 1 123 ? 7.319 4.015 7.716 1.00 91.81 123 PHE A CA 1
ATOM 939 C C . PHE A 1 123 ? 7.640 3.873 9.205 1.00 91.81 123 PHE A C 1
ATOM 941 O O . PHE A 1 123 ? 8.459 4.625 9.736 1.00 91.81 123 PHE A O 1
ATOM 948 N N . ASN A 1 124 ? 7.037 2.877 9.853 1.00 94.38 124 ASN A N 1
ATOM 949 C CA . ASN A 1 124 ? 7.248 2.540 11.266 1.00 94.38 124 ASN A CA 1
ATOM 950 C C . ASN A 1 124 ? 6.935 3.689 12.239 1.00 94.38 124 ASN A C 1
ATOM 952 O O . ASN A 1 124 ? 7.520 3.788 13.315 1.00 94.38 124 ASN A O 1
ATOM 956 N N . VAL A 1 125 ? 6.021 4.583 11.856 1.00 93.44 125 VAL A N 1
ATOM 957 C CA . VAL A 1 125 ? 5.539 5.668 12.712 1.00 93.44 125 VAL A CA 1
ATOM 958 C C . VAL A 1 125 ? 4.033 5.538 12.855 1.00 93.44 125 VAL A C 1
ATOM 960 O O . VAL A 1 125 ? 3.307 5.670 11.870 1.00 93.44 125 VAL A O 1
ATOM 963 N N . ALA A 1 126 ? 3.566 5.347 14.088 1.00 94.25 126 ALA A N 1
ATOM 964 C CA . ALA A 1 126 ? 2.145 5.317 14.400 1.00 94.25 126 ALA A CA 1
ATOM 965 C C . ALA A 1 126 ? 1.472 6.646 14.019 1.00 94.25 126 ALA A C 1
ATOM 967 O O . ALA A 1 126 ? 1.958 7.738 14.335 1.00 94.25 126 ALA A O 1
ATOM 968 N N . LYS A 1 127 ? 0.334 6.560 13.333 1.00 92.88 127 LYS A N 1
ATOM 969 C CA . LYS A 1 127 ? -0.469 7.706 12.911 1.00 92.88 127 LYS A CA 1
ATOM 970 C C . LYS A 1 127 ? -1.895 7.536 13.403 1.00 92.88 127 LYS A C 1
ATOM 972 O O . LYS A 1 127 ? -2.562 6.581 13.028 1.00 92.88 127 LYS A O 1
ATOM 977 N N . LYS A 1 128 ? -2.368 8.501 14.194 1.00 92.00 128 LYS A N 1
ATOM 978 C CA . LYS A 1 128 ? -3.785 8.605 14.553 1.00 92.00 128 LYS A CA 1
ATOM 979 C C . LYS A 1 128 ? -4.603 8.963 13.313 1.00 92.00 128 LYS A C 1
ATOM 981 O O . LYS A 1 128 ? -4.186 9.851 12.559 1.00 92.00 128 LYS A O 1
ATOM 986 N N . VAL A 1 129 ? -5.742 8.300 13.137 1.00 90.50 129 VAL A N 1
ATOM 987 C CA . VAL A 1 129 ? -6.711 8.595 12.078 1.00 90.50 129 VAL A CA 1
ATOM 988 C C . VAL A 1 129 ? -7.628 9.720 12.545 1.00 90.50 129 VAL A C 1
ATOM 990 O O . VAL A 1 129 ? -8.357 9.584 13.526 1.00 90.50 129 VAL A O 1
ATOM 993 N N . SER A 1 130 ? -7.599 10.862 11.860 1.00 84.81 130 SER A N 1
ATOM 994 C CA . SER A 1 130 ? -8.474 11.988 12.201 1.00 84.81 130 SER A CA 1
ATOM 995 C C . SER A 1 130 ? -9.952 11.612 12.079 1.00 84.81 130 SER A C 1
ATOM 997 O O . SER A 1 130 ? -10.373 11.074 11.064 1.00 84.81 130 SER A O 1
ATOM 999 N N . GLY A 1 131 ? -10.751 11.926 13.099 1.00 84.31 131 GLY A N 1
ATOM 1000 C CA . GLY A 1 131 ? -12.192 11.650 13.120 1.00 84.31 131 GLY A CA 1
ATOM 1001 C C . GLY A 1 131 ? -12.574 10.270 13.661 1.00 84.31 131 GLY A C 1
ATOM 1002 O O . GLY A 1 131 ? -13.726 10.087 14.031 1.00 84.31 131 GLY A O 1
ATOM 1003 N N . VAL A 1 132 ? -11.632 9.332 13.796 1.00 87.12 13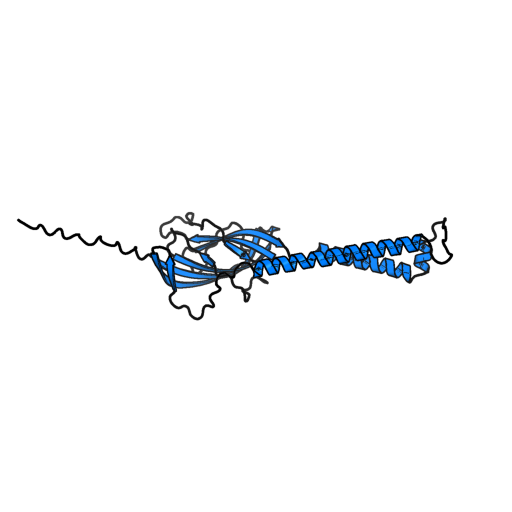2 VAL A N 1
ATOM 1004 C CA . VAL A 1 132 ? -11.872 8.068 14.506 1.00 87.12 132 VAL A CA 1
ATOM 1005 C C . VAL A 1 132 ? -11.119 8.110 15.823 1.00 87.12 132 VAL A C 1
ATOM 1007 O O . VAL A 1 132 ? -9.891 8.142 15.867 1.00 87.12 132 VAL A O 1
ATOM 1010 N N . GLU A 1 133 ? -11.876 8.177 16.911 1.00 88.44 133 GLU A N 1
ATOM 1011 C CA . GLU A 1 133 ? -11.316 8.198 18.256 1.00 88.44 133 GLU A CA 1
ATOM 1012 C C . GLU A 1 133 ? -10.444 6.963 18.491 1.00 88.44 133 GLU A C 1
ATOM 1014 O O . GLU A 1 133 ? -10.844 5.849 18.162 1.00 88.44 133 GLU A O 1
ATOM 1019 N N . ASP A 1 134 ? -9.246 7.206 19.024 1.00 91.81 134 ASP A N 1
ATOM 1020 C CA . ASP A 1 134 ? -8.282 6.192 19.450 1.00 91.81 134 ASP A CA 1
ATOM 1021 C C . ASP A 1 134 ? -7.854 5.145 18.414 1.00 91.81 134 ASP A C 1
ATOM 1023 O O . ASP A 1 134 ? -7.207 4.169 18.779 1.00 91.81 134 ASP A O 1
ATOM 1027 N N . PHE A 1 135 ? -8.117 5.370 17.126 1.00 93.06 135 PHE A N 1
ATOM 1028 C CA . PHE A 1 135 ? -7.695 4.472 16.056 1.00 93.06 135 PHE A CA 1
ATOM 1029 C C . PHE A 1 135 ? -6.415 4.958 15.368 1.00 93.06 135 PHE A C 1
ATOM 1031 O O . PHE A 1 135 ? -6.264 6.138 15.022 1.00 93.06 135 PHE A O 1
ATOM 1038 N N . TYR A 1 136 ? -5.487 4.029 15.158 1.00 94.44 136 TYR A N 1
ATOM 1039 C CA . TYR A 1 136 ? -4.148 4.271 14.644 1.00 94.44 136 TYR A CA 1
ATOM 1040 C C . TYR A 1 136 ? -3.803 3.286 13.530 1.00 94.44 136 TYR A C 1
ATOM 1042 O O . TYR A 1 136 ? -4.310 2.168 13.467 1.00 94.44 136 TYR A O 1
ATOM 1050 N N . PHE A 1 137 ? -2.880 3.693 12.665 1.00 95.25 137 PHE A N 1
ATOM 1051 C CA . PHE A 1 137 ? -2.249 2.806 11.697 1.00 95.25 137 PHE A CA 1
ATOM 1052 C C . PHE A 1 137 ? -0.741 3.053 11.628 1.00 95.25 137 PHE A C 1
ATOM 1054 O O . PHE A 1 137 ? -0.243 4.120 12.001 1.00 95.25 137 PHE A O 1
ATOM 1061 N N . CYS A 1 138 ? -0.016 2.060 11.132 1.00 94.62 138 CYS A N 1
ATOM 1062 C CA . CYS A 1 138 ? 1.415 2.096 10.891 1.00 94.62 138 CYS A CA 1
ATOM 1063 C C . CYS A 1 138 ? 1.708 1.387 9.566 1.00 94.62 138 CYS A C 1
ATOM 1065 O O . CYS A 1 138 ? 1.293 0.247 9.373 1.00 94.62 138 CYS A O 1
ATOM 1067 N N . VAL A 1 139 ? 2.420 2.045 8.650 1.00 95.19 139 VAL A N 1
ATOM 1068 C CA . VAL A 1 139 ? 2.943 1.378 7.449 1.00 95.19 139 VAL A CA 1
ATOM 1069 C C . VAL A 1 139 ? 4.322 0.835 7.802 1.00 95.19 139 VAL A C 1
ATOM 1071 O O . VAL A 1 139 ? 5.252 1.612 8.013 1.00 95.19 139 VAL A O 1
ATOM 1074 N N . GLU A 1 140 ? 4.453 -0.480 7.919 1.00 95.56 140 GLU A N 1
ATOM 1075 C CA . GLU A 1 140 ? 5.668 -1.122 8.434 1.00 95.56 140 GLU A CA 1
ATOM 1076 C C . GLU A 1 140 ? 6.736 -1.235 7.349 1.00 95.56 140 GLU A C 1
ATOM 1078 O O . GLU A 1 140 ? 7.913 -0.921 7.558 1.00 95.56 140 GLU A O 1
ATOM 1083 N N . SER A 1 141 ? 6.309 -1.653 6.159 1.00 94.44 141 SER A N 1
ATOM 1084 C CA . SER A 1 141 ? 7.193 -1.879 5.025 1.00 94.44 141 SER A CA 1
ATOM 1085 C C . SER A 1 141 ? 6.475 -1.723 3.686 1.00 94.44 141 SER A C 1
ATOM 1087 O O . SER A 1 141 ? 5.245 -1.660 3.605 1.00 94.44 141 SER A O 1
ATOM 1089 N N . ALA A 1 142 ? 7.282 -1.637 2.632 1.00 95.00 142 ALA A N 1
ATOM 1090 C CA . ALA A 1 142 ? 6.846 -1.703 1.250 1.00 95.00 142 ALA A CA 1
ATOM 1091 C C . ALA A 1 142 ? 7.768 -2.674 0.510 1.00 95.00 142 ALA A C 1
ATOM 1093 O O . ALA A 1 142 ? 8.979 -2.452 0.449 1.00 95.00 142 ALA A O 1
ATOM 1094 N N . GLU A 1 143 ? 7.202 -3.731 -0.055 1.00 94.44 143 GLU A N 1
ATOM 1095 C CA . GLU A 1 143 ? 7.927 -4.723 -0.838 1.00 94.44 143 GLU A CA 1
ATOM 1096 C C . GLU A 1 143 ? 7.664 -4.505 -2.327 1.00 94.44 143 GLU A C 1
ATOM 1098 O O . GLU A 1 143 ? 6.528 -4.286 -2.751 1.00 94.44 143 GLU A O 1
ATOM 1103 N N . PHE A 1 144 ? 8.724 -4.531 -3.133 1.00 92.19 144 PHE A N 1
ATOM 1104 C CA . PHE A 1 144 ? 8.591 -4.484 -4.583 1.00 92.19 144 PHE A CA 1
ATOM 1105 C C . PHE A 1 144 ? 8.275 -5.887 -5.106 1.00 92.19 144 PHE A C 1
ATOM 1107 O O . PHE A 1 144 ? 9.122 -6.773 -5.037 1.00 92.19 144 PHE A O 1
ATOM 1114 N N . ILE A 1 145 ? 7.076 -6.068 -5.659 1.00 91.19 145 ILE A N 1
ATOM 1115 C CA . ILE A 1 145 ? 6.565 -7.385 -6.081 1.00 91.19 145 ILE A CA 1
ATOM 1116 C C . ILE A 1 145 ? 6.683 -7.639 -7.597 1.00 91.19 145 ILE A C 1
ATOM 1118 O O . ILE A 1 145 ? 6.282 -8.695 -8.080 1.00 91.19 145 ILE A O 1
ATOM 1122 N N . GLY A 1 146 ? 7.262 -6.703 -8.360 1.00 81.38 146 GLY A N 1
ATOM 1123 C CA . GLY A 1 146 ? 7.506 -6.842 -9.804 1.00 81.38 146 GLY A CA 1
ATOM 1124 C C . GLY A 1 146 ? 6.680 -5.896 -10.685 1.00 81.38 146 GLY A C 1
ATOM 1125 O O . GLY A 1 146 ? 5.909 -5.076 -10.199 1.00 81.38 146 GLY A O 1
ATOM 1126 N N . GLY A 1 147 ? 6.872 -5.968 -12.006 1.00 81.94 147 GLY A N 1
ATOM 1127 C CA . GLY A 1 147 ? 6.195 -5.091 -12.977 1.00 81.94 147 GLY A CA 1
ATOM 1128 C C . GLY A 1 147 ? 6.632 -3.618 -12.929 1.00 81.94 147 GLY A C 1
ATOM 1129 O O . GLY A 1 147 ? 7.606 -3.254 -12.262 1.00 81.94 147 GLY A O 1
ATOM 1130 N N . ASP A 1 148 ? 5.903 -2.755 -13.644 1.00 74.38 148 ASP A N 1
ATOM 1131 C CA . ASP A 1 148 ? 6.169 -1.312 -13.774 1.00 74.38 148 ASP A CA 1
ATOM 1132 C C . ASP A 1 148 ? 5.780 -0.514 -12.515 1.00 74.38 148 ASP A C 1
ATOM 1134 O O . ASP A 1 148 ? 5.073 0.492 -12.566 1.00 74.38 148 ASP A O 1
ATOM 1138 N N . SER A 1 149 ? 6.330 -0.909 -11.361 1.00 76.56 149 SER A N 1
ATOM 1139 C CA . SER A 1 149 ? 6.151 -0.287 -10.037 1.00 76.56 149 SER A CA 1
ATOM 1140 C C . SER A 1 149 ? 4.968 -0.819 -9.221 1.00 76.56 149 SER A C 1
ATOM 1142 O O . SER A 1 149 ? 4.266 -0.014 -8.599 1.00 76.56 149 SER A O 1
ATOM 1144 N N . LEU A 1 150 ? 4.743 -2.138 -9.183 1.00 86.44 150 LEU A N 1
ATOM 1145 C CA . LEU A 1 150 ? 3.841 -2.731 -8.192 1.00 86.44 150 LEU A CA 1
ATOM 1146 C C . LEU A 1 150 ? 4.572 -2.866 -6.853 1.00 86.44 150 LEU A C 1
ATOM 1148 O O . LEU A 1 150 ? 5.673 -3.413 -6.772 1.00 86.44 150 LEU A O 1
ATOM 1152 N N . TYR A 1 151 ? 3.939 -2.353 -5.804 1.00 92.19 151 TYR A N 1
ATOM 1153 C CA . TYR A 1 151 ? 4.399 -2.499 -4.429 1.00 92.19 151 TYR A CA 1
ATOM 1154 C C . TYR A 1 151 ? 3.285 -3.106 -3.591 1.00 92.19 151 TYR A C 1
ATOM 1156 O O . TYR A 1 151 ? 2.109 -2.822 -3.831 1.00 92.19 151 TYR A O 1
ATOM 1164 N N . LEU A 1 152 ? 3.679 -3.900 -2.605 1.00 92.31 152 LEU A N 1
ATOM 1165 C CA . LEU A 1 152 ? 2.810 -4.426 -1.566 1.00 92.31 152 LEU A CA 1
ATOM 1166 C C . LEU A 1 152 ? 3.210 -3.794 -0.236 1.00 92.31 152 LEU A C 1
ATOM 1168 O O . LEU A 1 152 ? 4.378 -3.832 0.149 1.00 92.31 152 LEU A O 1
ATOM 1172 N N . TYR A 1 153 ? 2.257 -3.172 0.441 1.00 94.12 153 TYR A N 1
ATOM 1173 C CA . TYR A 1 153 ? 2.469 -2.525 1.728 1.00 94.12 153 TYR A CA 1
ATOM 1174 C C . TYR A 1 153 ? 1.983 -3.421 2.848 1.00 94.12 153 TYR A C 1
ATOM 1176 O O . TYR A 1 153 ? 0.855 -3.900 2.791 1.00 94.12 153 TYR A O 1
ATOM 1184 N N . GLN A 1 154 ? 2.802 -3.563 3.885 1.00 95.75 154 GLN A N 1
ATOM 1185 C CA . GLN A 1 154 ? 2.386 -4.166 5.146 1.00 95.75 154 GLN A CA 1
ATOM 1186 C C . GLN A 1 154 ? 1.926 -3.044 6.073 1.00 95.75 154 GLN A C 1
ATOM 1188 O O . GLN A 1 154 ? 2.718 -2.174 6.452 1.00 95.75 154 GLN A O 1
ATOM 1193 N N . VAL A 1 155 ? 0.634 -3.023 6.388 1.00 95.69 155 VAL A N 1
ATOM 1194 C CA . VAL A 1 155 ? 0.003 -1.990 7.211 1.00 95.69 155 VAL A CA 1
ATOM 1195 C C . VAL A 1 155 ? -0.597 -2.636 8.446 1.00 95.69 155 VAL A C 1
ATOM 1197 O O . VAL A 1 155 ? -1.431 -3.527 8.341 1.00 95.69 155 VAL A O 1
ATOM 1200 N N . ARG A 1 156 ? -0.200 -2.162 9.623 1.00 96.44 156 ARG A N 1
ATOM 1201 C CA . ARG A 1 156 ? -0.744 -2.619 10.900 1.00 96.44 156 ARG A CA 1
ATOM 1202 C C . ARG A 1 156 ? -1.669 -1.568 11.487 1.00 96.44 156 ARG A C 1
ATOM 1204 O O . ARG A 1 156 ? -1.373 -0.373 11.431 1.00 96.44 156 ARG A O 1
ATOM 1211 N N . PHE A 1 157 ? -2.770 -2.015 12.069 1.00 96.31 157 PHE A N 1
ATOM 1212 C CA . PHE A 1 157 ? -3.751 -1.155 12.719 1.00 96.31 157 PHE A CA 1
ATOM 1213 C C . PHE A 1 157 ? -3.728 -1.356 14.226 1.00 96.31 157 PHE A C 1
ATOM 1215 O O . PHE A 1 157 ? -3.327 -2.414 14.710 1.00 96.31 157 PHE A O 1
ATOM 1222 N N . GLY A 1 158 ? -4.122 -0.322 14.960 1.00 95.94 158 GLY A N 1
ATOM 1223 C CA . GLY A 1 158 ? -4.125 -0.333 16.413 1.00 95.94 158 GLY A CA 1
ATOM 1224 C C . GLY A 1 158 ? -5.252 0.507 16.989 1.00 95.94 158 GLY A C 1
ATOM 1225 O O . GLY A 1 158 ? -5.612 1.539 16.421 1.00 95.94 158 GLY A O 1
ATOM 1226 N N . GLU A 1 159 ? -5.776 0.092 18.138 1.00 94.88 159 GLU A N 1
ATOM 1227 C CA . GLU A 1 159 ? -6.682 0.903 18.950 1.00 94.88 159 GLU A CA 1
ATOM 1228 C C . GLU A 1 159 ? -6.032 1.196 20.301 1.00 94.88 159 GLU A C 1
ATOM 1230 O O . GLU A 1 159 ? -5.429 0.322 20.929 1.00 94.88 159 GLU A O 1
ATOM 1235 N N . LYS A 1 160 ? -6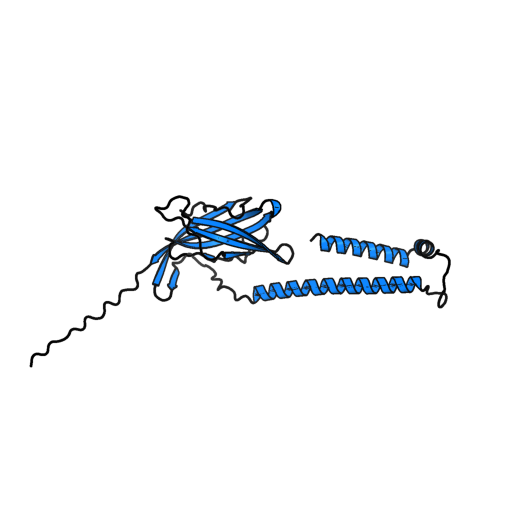.155 2.442 20.755 1.00 94.25 160 LYS A N 1
ATOM 1236 C CA . LYS A 1 160 ? -5.770 2.826 22.106 1.00 94.25 160 LYS A CA 1
ATOM 1237 C C . LYS A 1 160 ? -6.934 2.551 23.081 1.00 94.25 160 LYS A C 1
ATOM 1239 O O . LYS A 1 160 ? -8.063 2.971 22.808 1.00 94.25 160 LYS A O 1
ATOM 1244 N N . PRO A 1 161 ? -6.696 1.884 24.224 1.00 89.31 161 PRO A N 1
ATOM 1245 C CA . PRO A 1 161 ? -7.722 1.685 25.243 1.00 89.31 161 PRO A CA 1
ATOM 1246 C C . PRO A 1 161 ? -8.102 3.011 25.922 1.00 89.31 161 PRO A C 1
ATOM 1248 O O . PRO A 1 161 ? -7.274 3.917 26.045 1.00 89.31 161 PRO A O 1
ATOM 1251 N N . GLN A 1 162 ? -9.354 3.111 26.383 1.00 82.94 162 GLN A N 1
ATOM 1252 C CA . GLN A 1 162 ? -9.946 4.344 26.932 1.00 82.94 162 GLN A CA 1
ATOM 1253 C C . GLN A 1 162 ? -9.144 4.945 28.091 1.00 82.94 162 GLN A C 1
ATOM 1255 O O . GLN A 1 162 ? -8.952 6.157 28.154 1.00 82.94 162 GLN A O 1
ATOM 1260 N N . ASP A 1 163 ? -8.644 4.075 28.966 1.00 84.00 163 ASP A N 1
ATOM 1261 C CA . ASP A 1 163 ? -7.978 4.451 30.213 1.00 84.00 163 ASP A CA 1
ATOM 1262 C C . ASP A 1 163 ? -6.442 4.334 30.118 1.00 84.00 163 ASP A C 1
ATOM 1264 O O . ASP A 1 163 ? -5.739 4.470 31.118 1.00 84.00 163 ASP A O 1
ATOM 1268 N N . GLY A 1 164 ? -5.906 4.056 28.922 1.00 71.38 164 GLY A N 1
ATOM 1269 C CA . GLY A 1 164 ? -4.488 3.751 28.714 1.00 71.38 164 GLY A CA 1
ATOM 1270 C C . GLY A 1 164 ? -3.584 4.973 28.552 1.00 71.38 164 GLY A C 1
ATOM 1271 O O . GLY A 1 164 ? -3.989 6.041 28.065 1.00 71.38 164 GLY A O 1
ATOM 1272 N N . ASN A 1 165 ? -2.304 4.799 28.879 1.00 77.69 165 ASN A N 1
ATOM 1273 C CA . ASN A 1 165 ? -1.272 5.783 28.574 1.00 77.69 165 ASN A CA 1
ATOM 1274 C C . ASN A 1 165 ? -1.061 5.866 27.048 1.00 77.69 165 ASN A C 1
ATOM 1276 O O . ASN A 1 165 ? -1.405 4.938 26.322 1.00 77.69 165 ASN A O 1
ATOM 1280 N N . MET A 1 166 ? -0.556 6.990 26.513 1.00 58.97 166 MET A N 1
ATOM 1281 C CA . MET A 1 166 ? -0.392 7.172 25.050 1.00 58.97 166 MET A CA 1
ATOM 1282 C C . MET A 1 166 ? 0.450 6.086 24.367 1.00 58.97 166 MET A C 1
ATOM 1284 O O . MET A 1 166 ? 0.268 5.873 23.170 1.00 58.97 166 MET A O 1
ATOM 1288 N N . ASP A 1 167 ? 1.300 5.394 25.119 1.00 76.50 167 ASP A N 1
ATOM 1289 C CA . ASP A 1 167 ? 2.188 4.350 24.610 1.00 76.50 167 ASP A CA 1
ATOM 1290 C C . ASP A 1 167 ? 1.508 2.969 24.481 1.00 76.50 167 ASP A C 1
ATOM 1292 O O . ASP A 1 167 ? 2.073 2.062 23.873 1.00 76.50 167 ASP A O 1
ATOM 1296 N N . ASP A 1 168 ? 0.268 2.817 24.961 1.00 90.44 168 ASP A N 1
ATOM 1297 C CA . ASP A 1 168 ? -0.441 1.532 25.049 1.00 90.44 168 ASP A CA 1
ATOM 1298 C C . ASP A 1 168 ? -1.302 1.225 23.806 1.00 90.44 168 ASP A C 1
ATOM 1300 O O . ASP A 1 168 ? -2.442 0.771 23.919 1.00 90.44 168 ASP A O 1
ATOM 1304 N N . ILE A 1 169 ? -0.811 1.507 22.594 1.00 94.88 169 ILE A N 1
ATOM 1305 C CA . ILE A 1 169 ? -1.557 1.135 21.379 1.00 94.88 169 ILE A CA 1
ATOM 1306 C C . ILE A 1 169 ? -1.575 -0.395 21.263 1.00 94.88 169 ILE A C 1
ATOM 1308 O O . ILE A 1 169 ? -0.527 -1.024 21.107 1.00 94.88 169 ILE A O 1
ATOM 1312 N N . ILE A 1 170 ? -2.771 -0.987 21.285 1.00 95.06 170 ILE A N 1
ATOM 1313 C CA . ILE A 1 170 ? -2.963 -2.421 21.065 1.00 95.06 170 ILE A CA 1
ATOM 1314 C C . ILE A 1 170 ? -3.012 -2.647 19.557 1.00 95.06 170 ILE A C 1
ATOM 1316 O O . ILE A 1 170 ? -4.004 -2.309 18.911 1.00 95.06 170 ILE A O 1
ATOM 1320 N N . TRP A 1 171 ? -1.938 -3.185 18.989 1.00 96.50 171 TRP A N 1
ATOM 1321 C CA . TRP A 1 171 ? -1.827 -3.465 17.557 1.00 96.50 171 TRP A CA 1
ATOM 1322 C C . TRP A 1 171 ? -2.442 -4.817 17.181 1.00 96.50 171 TRP A C 1
ATOM 1324 O O . TRP A 1 171 ? -2.405 -5.750 17.977 1.00 96.50 171 TRP A O 1
ATOM 1334 N N . GLU A 1 172 ? -2.943 -4.952 15.949 1.00 95.44 172 GLU A N 1
ATOM 1335 C CA . GLU A 1 172 ? -3.246 -6.270 15.377 1.00 95.44 172 GLU A CA 1
ATOM 1336 C C . GLU A 1 172 ? -1.994 -7.159 15.358 1.00 95.44 172 GLU A C 1
ATOM 1338 O O . GLU A 1 172 ? -0.879 -6.687 15.124 1.00 95.44 172 GLU A O 1
ATOM 1343 N N . GLU A 1 173 ? -2.184 -8.464 15.567 1.00 92.00 173 GLU A N 1
ATOM 1344 C CA . GLU A 1 173 ? -1.087 -9.441 15.551 1.00 92.00 173 GLU A CA 1
ATOM 1345 C C . GLU A 1 173 ? -0.454 -9.574 14.158 1.00 92.00 173 GLU A C 1
ATOM 1347 O O . GLU A 1 173 ? 0.755 -9.779 14.035 1.00 92.00 173 GLU A O 1
ATOM 1352 N N . VAL A 1 174 ? -1.268 -9.433 13.106 1.00 92.50 174 VAL A N 1
ATOM 1353 C CA . VAL A 1 174 ? -0.868 -9.635 11.711 1.00 92.50 174 VAL A CA 1
ATOM 1354 C C . VAL A 1 174 ? -1.072 -8.342 10.931 1.00 92.50 174 VAL A C 1
ATOM 1356 O O . VAL A 1 174 ? -2.151 -7.754 10.952 1.00 92.50 174 VAL A O 1
ATOM 1359 N N . ALA A 1 175 ? -0.027 -7.900 10.231 1.00 94.62 175 ALA A N 1
ATOM 1360 C CA . ALA A 1 175 ? -0.130 -6.780 9.309 1.00 94.62 175 ALA A CA 1
ATOM 1361 C C . ALA A 1 175 ? -0.973 -7.163 8.086 1.00 94.62 175 ALA A C 1
ATOM 1363 O O . ALA A 1 175 ? -0.946 -8.295 7.608 1.00 94.62 175 ALA A O 1
ATOM 1364 N N . GLN A 1 176 ? -1.720 -6.195 7.576 1.00 94.25 176 GLN A N 1
ATOM 1365 C CA . GLN A 1 176 ? -2.566 -6.363 6.410 1.00 94.25 176 GLN A CA 1
ATOM 1366 C C . GLN A 1 176 ? -1.852 -5.886 5.152 1.00 94.25 176 GLN A C 1
ATOM 1368 O O . GLN A 1 176 ? -1.158 -4.866 5.155 1.00 94.25 176 GLN A O 1
ATOM 1373 N N . GLU A 1 177 ? -2.081 -6.602 4.058 1.00 93.06 177 GLU A N 1
ATOM 1374 C CA . GLU A 1 177 ? -1.454 -6.307 2.779 1.00 93.06 177 GLU A CA 1
ATOM 1375 C C . GLU A 1 177 ? -2.312 -5.349 1.956 1.00 93.06 177 GLU A C 1
ATOM 1377 O O . GLU A 1 177 ? -3.476 -5.625 1.657 1.00 93.06 177 GLU A O 1
ATOM 1382 N N . TYR A 1 178 ? -1.721 -4.232 1.539 1.00 91.38 178 TYR A N 1
ATOM 1383 C CA . TYR A 1 178 ? -2.354 -3.284 0.629 1.00 91.38 178 TYR A CA 1
ATOM 1384 C C . TYR A 1 178 ? -1.515 -3.147 -0.638 1.00 91.38 178 TYR A C 1
ATOM 1386 O O . TYR A 1 178 ? -0.342 -2.780 -0.550 1.00 91.38 178 TYR A O 1
ATOM 1394 N N . PRO A 1 179 ? -2.070 -3.401 -1.832 1.00 90.56 179 PRO A N 1
ATOM 1395 C CA . PRO A 1 179 ? -1.364 -3.104 -3.064 1.00 90.56 179 PRO A CA 1
ATOM 1396 C C . PRO A 1 179 ? -1.258 -1.587 -3.252 1.00 90.56 179 PRO A C 1
ATOM 1398 O O . PRO A 1 179 ? -2.139 -0.815 -2.861 1.00 90.56 179 PRO A O 1
ATOM 1401 N N . LYS A 1 180 ? -0.184 -1.148 -3.907 1.00 89.88 180 LYS A N 1
ATOM 1402 C CA . LYS A 1 180 ? -0.075 0.222 -4.405 1.00 89.88 180 LYS A CA 1
ATOM 1403 C C . LYS A 1 180 ? -1.240 0.529 -5.339 1.00 89.88 180 LYS A C 1
ATOM 1405 O O . LYS A 1 180 ? -1.479 -0.204 -6.297 1.00 89.88 180 LYS A O 1
ATOM 1410 N N . THR A 1 181 ? -1.880 1.673 -5.139 1.00 87.12 181 THR A N 1
ATOM 1411 C CA . THR A 1 181 ? -2.879 2.185 -6.068 1.00 87.12 181 THR A CA 1
ATOM 1412 C C . THR A 1 181 ? -2.280 3.233 -7.019 1.00 87.12 181 THR A C 1
ATOM 1414 O O . THR A 1 181 ? -1.430 4.050 -6.629 1.00 87.12 181 THR A O 1
ATOM 1417 N N . PRO A 1 182 ? -2.696 3.244 -8.299 1.00 81.75 182 PRO A N 1
ATOM 1418 C CA . PRO A 1 182 ? -2.305 4.278 -9.250 1.00 81.75 182 PRO A CA 1
ATOM 1419 C C . PRO A 1 182 ? -2.620 5.677 -8.711 1.00 81.75 182 PRO A C 1
ATOM 1421 O O . PRO A 1 182 ? -3.743 5.972 -8.298 1.00 81.75 182 PRO A O 1
ATOM 1424 N N . SER A 1 183 ? -1.603 6.543 -8.680 1.00 80.69 183 SER A N 1
ATOM 1425 C CA . SER A 1 183 ? -1.712 7.916 -8.165 1.00 80.69 183 SER A CA 1
ATOM 1426 C C . SER A 1 183 ? -2.304 8.018 -6.749 1.00 80.69 183 SER A C 1
ATOM 1428 O O . SER A 1 183 ? -2.889 9.048 -6.425 1.00 80.69 183 SER A O 1
ATOM 1430 N N . ALA A 1 184 ? -2.193 6.961 -5.933 1.00 77.75 184 ALA A N 1
ATOM 1431 C CA . ALA A 1 184 ? -2.803 6.840 -4.606 1.00 77.75 184 ALA A CA 1
ATOM 1432 C C . ALA A 1 184 ? -4.319 7.150 -4.570 1.00 77.75 184 ALA A C 1
ATOM 1434 O O . ALA A 1 184 ? -4.854 7.614 -3.564 1.00 77.75 184 ALA A O 1
ATOM 1435 N N . ARG A 1 185 ? -5.034 6.932 -5.678 1.00 77.25 185 ARG A N 1
ATOM 1436 C CA . ARG A 1 185 ? -6.494 7.089 -5.742 1.00 77.25 185 ARG A CA 1
ATOM 1437 C C . ARG A 1 185 ? -7.170 5.745 -5.500 1.00 77.25 185 ARG A C 1
ATOM 1439 O O . ARG A 1 185 ? -6.557 4.700 -5.704 1.00 77.25 185 ARG A O 1
ATOM 1446 N N . PHE A 1 186 ? -8.426 5.770 -5.066 1.00 77.31 186 PHE A N 1
ATOM 1447 C CA . PHE A 1 186 ? -9.255 4.571 -5.148 1.00 77.31 186 PHE A CA 1
ATOM 1448 C C . PHE A 1 186 ? -9.530 4.277 -6.620 1.00 77.31 186 PHE A C 1
ATOM 1450 O O . PHE A 1 186 ? -9.939 5.170 -7.362 1.00 77.31 186 PHE A O 1
ATOM 1457 N N . THR A 1 187 ? -9.250 3.048 -7.025 1.00 75.06 187 THR A N 1
ATOM 1458 C CA . THR A 1 187 ? -9.644 2.495 -8.321 1.00 75.06 187 THR A CA 1
ATOM 1459 C C . THR A 1 187 ? -10.926 1.687 -8.150 1.00 75.06 187 THR A C 1
ATOM 1461 O O . THR A 1 187 ? -11.397 1.538 -7.027 1.00 75.06 187 THR A O 1
ATOM 1464 N N . ASP A 1 188 ? -11.457 1.108 -9.223 1.00 69.06 188 ASP A N 1
ATOM 1465 C CA . ASP A 1 188 ? -12.651 0.248 -9.151 1.00 69.06 188 ASP A CA 1
ATOM 1466 C C . ASP A 1 188 ? -12.437 -0.982 -8.246 1.00 69.06 188 ASP A C 1
ATOM 1468 O O . ASP A 1 188 ? -13.380 -1.542 -7.694 1.00 69.06 188 ASP A O 1
ATOM 1472 N N . ILE A 1 189 ? -11.173 -1.349 -8.028 1.00 63.72 189 ILE A N 1
ATOM 1473 C CA . ILE A 1 189 ? -10.744 -2.369 -7.077 1.00 63.72 189 ILE A CA 1
ATOM 1474 C C . ILE A 1 189 ? -10.350 -1.663 -5.773 1.00 63.72 189 ILE A C 1
ATOM 1476 O O . ILE A 1 189 ? -9.209 -1.230 -5.607 1.00 63.72 189 ILE A O 1
ATOM 1480 N N . VAL A 1 190 ? -11.305 -1.494 -4.856 1.00 65.69 190 VAL A N 1
ATOM 1481 C CA . VAL A 1 190 ? -11.027 -1.068 -3.476 1.00 65.69 190 VAL A CA 1
ATOM 1482 C C . VAL A 1 190 ? -11.126 -2.283 -2.572 1.00 65.69 190 VAL A C 1
ATOM 1484 O O . VAL A 1 190 ? -12.199 -2.860 -2.411 1.00 65.69 190 VAL A O 1
ATOM 1487 N N . ILE A 1 191 ? -10.005 -2.658 -1.960 1.00 78.88 191 ILE A N 1
ATOM 1488 C CA . ILE A 1 191 ? -9.990 -3.704 -0.942 1.00 78.88 191 ILE A CA 1
ATOM 1489 C C . ILE A 1 191 ? -10.501 -3.083 0.357 1.00 78.88 191 ILE A C 1
ATOM 1491 O O . ILE A 1 191 ? -9.919 -2.126 0.874 1.00 78.88 191 ILE A O 1
ATOM 1495 N N . ILE A 1 192 ? -11.615 -3.617 0.852 1.00 83.25 192 ILE A N 1
ATOM 1496 C CA . ILE A 1 192 ? -12.134 -3.301 2.178 1.00 83.25 192 ILE A CA 1
ATOM 1497 C C . ILE A 1 192 ? -11.657 -4.402 3.106 1.00 83.25 192 ILE A C 1
ATOM 1499 O O . ILE A 1 192 ? -12.135 -5.532 3.015 1.00 83.25 192 ILE A O 1
ATOM 1503 N N . ASN A 1 193 ? -10.746 -4.069 4.009 1.00 88.00 193 ASN A N 1
ATOM 1504 C CA . ASN A 1 193 ? -10.311 -5.027 5.005 1.00 88.00 193 ASN A CA 1
ATOM 1505 C C . ASN A 1 193 ? -11.143 -4.917 6.275 1.00 88.00 193 ASN A C 1
ATOM 1507 O O . ASN A 1 193 ? -11.543 -3.829 6.706 1.00 88.00 193 ASN A O 1
ATOM 1511 N N . ASP A 1 194 ? -11.410 -6.081 6.856 1.00 87.75 194 ASP A N 1
ATOM 1512 C CA . ASP A 1 194 ? -11.938 -6.195 8.201 1.00 87.75 194 ASP A CA 1
ATOM 1513 C C . ASP A 1 194 ? -10.785 -6.121 9.193 1.00 87.75 194 ASP A C 1
ATOM 1515 O O . ASP A 1 194 ? -9.860 -6.923 9.116 1.00 87.75 194 ASP A O 1
ATOM 1519 N N . VAL A 1 195 ? -10.832 -5.147 10.091 1.00 92.06 195 VAL A N 1
ATOM 1520 C CA . VAL A 1 195 ? -9.772 -4.881 11.059 1.00 92.06 195 VAL A CA 1
ATOM 1521 C C . VAL A 1 195 ? -10.378 -5.034 12.448 1.00 92.06 195 VAL A C 1
ATOM 1523 O O . VAL A 1 195 ? -11.302 -4.298 12.823 1.00 92.06 195 VAL A O 1
ATOM 1526 N N . ARG A 1 196 ? -9.908 -6.034 13.193 1.00 90.50 196 ARG A N 1
ATOM 1527 C CA . ARG A 1 196 ? -10.488 -6.411 14.485 1.00 90.50 196 ARG A CA 1
ATOM 1528 C C . ARG A 1 196 ? -9.453 -7.048 15.395 1.00 90.50 196 ARG A C 1
ATOM 1530 O O . ARG A 1 196 ? -8.635 -7.854 14.970 1.00 90.50 196 ARG A O 1
ATOM 1537 N N . HIS A 1 197 ? -9.586 -6.765 16.681 1.00 91.56 197 HIS A N 1
ATOM 1538 C CA . HIS A 1 197 ? -8.805 -7.399 17.729 1.00 91.56 197 HIS A CA 1
ATOM 1539 C C . HIS A 1 197 ? -9.716 -7.688 18.924 1.00 91.56 197 HIS A C 1
ATOM 1541 O O . HIS A 1 197 ? -10.647 -6.931 19.194 1.00 91.56 197 HIS A O 1
ATOM 1547 N N . LYS A 1 198 ? -9.455 -8.783 19.643 1.00 87.19 198 LYS A N 1
ATOM 1548 C CA . LYS A 1 198 ? -10.297 -9.238 20.768 1.00 87.19 198 LYS A CA 1
ATOM 1549 C C . LYS A 1 198 ? -10.373 -8.226 21.921 1.00 87.19 198 LYS A C 1
ATOM 1551 O O . LYS A 1 198 ? -11.380 -8.165 22.611 1.00 87.19 198 LYS A O 1
ATOM 1556 N N . ASP A 1 199 ? -9.312 -7.438 22.089 1.00 87.81 199 ASP A N 1
ATOM 1557 C CA . ASP A 1 199 ? -9.176 -6.439 23.157 1.00 87.81 199 ASP A CA 1
ATOM 1558 C C . ASP A 1 199 ? -9.549 -5.014 22.696 1.00 87.81 199 ASP A C 1
ATOM 1560 O O . ASP A 1 199 ? -9.358 -4.049 23.434 1.00 87.81 199 ASP A O 1
ATOM 1564 N N . TRP A 1 200 ? -10.043 -4.850 21.463 1.00 90.19 200 TRP A N 1
ATOM 1565 C CA . TRP A 1 200 ? -10.517 -3.557 20.961 1.00 90.19 200 TRP A CA 1
ATOM 1566 C C . TRP A 1 200 ? -11.983 -3.325 21.312 1.00 90.19 200 TRP A C 1
ATOM 1568 O O . TRP A 1 200 ? -12.783 -4.257 21.373 1.00 90.19 200 TRP A O 1
ATOM 1578 N N . ARG A 1 201 ? -12.361 -2.055 21.495 1.00 87.62 201 ARG A N 1
ATOM 1579 C CA . ARG A 1 201 ? -13.753 -1.681 21.793 1.00 87.62 201 ARG A CA 1
ATOM 1580 C C . ARG A 1 201 ? -14.617 -1.672 20.537 1.00 87.62 201 ARG A C 1
ATOM 1582 O O . ARG A 1 201 ? -15.839 -1.808 20.615 1.00 87.62 201 ARG A O 1
ATOM 1589 N N . ARG A 1 202 ? -14.001 -1.443 19.376 1.00 87.50 202 ARG A N 1
ATOM 1590 C CA . ARG A 1 202 ? -14.694 -1.287 18.098 1.00 87.50 202 ARG A CA 1
ATOM 1591 C C . ARG A 1 202 ? -14.111 -2.228 17.052 1.00 87.50 202 ARG A C 1
ATOM 1593 O O . ARG A 1 202 ? -12.958 -2.644 17.113 1.00 87.50 202 ARG A O 1
ATOM 1600 N N . GLN A 1 203 ? -14.936 -2.526 16.061 1.00 88.69 203 GLN A N 1
ATOM 1601 C CA . GLN A 1 203 ? -14.515 -3.167 14.827 1.00 88.69 203 GLN A CA 1
ATOM 1602 C C . GLN A 1 203 ? -14.431 -2.110 13.733 1.00 88.69 203 GLN A C 1
ATOM 1604 O O . GLN A 1 203 ? -15.255 -1.189 13.676 1.00 88.69 203 GLN A O 1
ATOM 1609 N N . TYR A 1 204 ? -13.455 -2.256 12.843 1.00 88.69 204 TYR A N 1
ATOM 1610 C CA . TYR A 1 204 ? -13.209 -1.285 11.791 1.00 88.69 204 TYR A CA 1
ATOM 1611 C C . TYR A 1 204 ? -13.266 -1.949 10.420 1.00 88.69 204 TYR A C 1
ATOM 1613 O O . TYR A 1 204 ? -12.784 -3.060 10.213 1.00 88.69 204 TYR A O 1
ATOM 1621 N N . LYS A 1 205 ? -13.851 -1.244 9.454 1.00 88.75 205 LYS A N 1
ATOM 1622 C CA . LYS A 1 205 ? -13.685 -1.541 8.031 1.00 88.75 205 LYS A CA 1
ATOM 1623 C C . LYS A 1 205 ? -12.799 -0.465 7.439 1.00 88.75 205 LYS A C 1
ATOM 1625 O O . LYS A 1 205 ? -13.143 0.717 7.506 1.00 88.75 205 LYS A O 1
ATOM 1630 N N . VAL A 1 206 ? -11.669 -0.869 6.875 1.00 89.88 206 VAL A N 1
ATOM 1631 C CA . VAL A 1 206 ? -10.654 0.063 6.386 1.00 89.88 206 VAL A CA 1
ATOM 1632 C C . VAL A 1 206 ? -10.474 -0.088 4.885 1.00 89.88 206 VAL A C 1
ATOM 1634 O O . VAL A 1 206 ? -10.370 -1.192 4.359 1.00 89.88 206 VAL A O 1
ATOM 1637 N N . MET A 1 207 ? -10.433 1.050 4.199 1.00 89.00 207 MET A N 1
ATOM 1638 C CA . MET A 1 207 ? -10.061 1.172 2.796 1.00 89.00 207 MET A CA 1
ATOM 1639 C C . MET A 1 207 ? -8.887 2.134 2.705 1.00 89.00 207 MET A C 1
ATOM 1641 O O . MET A 1 207 ? -8.969 3.266 3.185 1.00 89.00 207 MET A O 1
ATOM 1645 N N . MET A 1 208 ? -7.801 1.718 2.065 1.00 89.38 208 MET A N 1
ATOM 1646 C CA . MET A 1 208 ? -6.590 2.529 1.979 1.00 89.38 208 MET A CA 1
ATOM 1647 C C . MET A 1 208 ? -6.089 2.603 0.538 1.00 89.38 208 MET A C 1
ATOM 1649 O O . MET A 1 208 ? -6.065 1.603 -0.173 1.00 89.38 208 MET A O 1
ATOM 1653 N N . ALA A 1 209 ? -5.698 3.803 0.110 1.00 89.06 209 ALA A N 1
ATOM 1654 C CA . ALA A 1 209 ? -5.083 4.068 -1.182 1.00 89.06 209 ALA A CA 1
ATOM 1655 C C . ALA A 1 209 ? -3.656 4.594 -0.973 1.00 89.06 209 ALA A C 1
ATOM 1657 O O . ALA A 1 209 ? -3.443 5.696 -0.449 1.00 89.06 209 ALA A O 1
ATOM 1658 N N . LEU A 1 210 ? -2.678 3.786 -1.383 1.00 89.62 210 LEU A N 1
ATOM 1659 C CA . LEU A 1 210 ? -1.250 4.021 -1.167 1.00 89.62 210 LEU A CA 1
ATOM 1660 C C . LEU A 1 210 ? -0.545 4.273 -2.500 1.00 89.62 210 LEU A C 1
ATOM 1662 O O . LEU A 1 210 ? -0.649 3.483 -3.430 1.00 89.62 210 LEU A O 1
ATOM 1666 N N . GLY A 1 211 ? 0.161 5.395 -2.597 1.00 89.75 211 GLY A N 1
ATOM 1667 C CA . GLY A 1 211 ? 0.916 5.807 -3.779 1.00 89.75 211 GLY A CA 1
ATOM 1668 C C . GLY A 1 211 ? 2.312 5.219 -3.828 1.00 89.75 211 GLY A C 1
ATOM 1669 O O . GLY A 1 211 ? 2.629 4.293 -3.107 1.00 89.75 211 GLY A O 1
ATOM 1670 N N . GLN A 1 212 ? 3.178 5.783 -4.669 1.00 89.75 212 GLN A N 1
ATOM 1671 C CA . GLN A 1 212 ? 4.564 5.329 -4.795 1.00 89.75 212 GLN A CA 1
ATOM 1672 C C . GLN A 1 212 ? 5.336 5.509 -3.467 1.00 89.75 212 GLN A C 1
ATOM 1674 O O . GLN A 1 212 ? 5.241 6.584 -2.857 1.00 89.75 212 GLN A O 1
ATOM 1679 N N . PRO A 1 213 ? 6.134 4.516 -3.021 1.00 90.75 213 PRO A N 1
ATOM 1680 C CA . PRO A 1 213 ? 7.014 4.701 -1.881 1.00 90.75 213 PRO A CA 1
ATOM 1681 C C . PRO A 1 213 ? 8.274 5.469 -2.300 1.00 90.75 213 PRO A C 1
ATOM 1683 O O . PRO A 1 213 ? 8.852 5.239 -3.364 1.00 90.75 213 PRO A O 1
ATOM 1686 N N . LEU A 1 214 ? 8.720 6.372 -1.435 1.00 90.25 214 LEU A N 1
ATOM 1687 C CA . LEU A 1 214 ? 9.990 7.085 -1.519 1.00 90.25 214 LEU A CA 1
ATOM 1688 C C . LEU A 1 214 ? 10.992 6.371 -0.605 1.00 90.25 214 LEU A C 1
ATOM 1690 O O . LEU A 1 214 ? 11.184 6.759 0.549 1.00 90.25 214 LEU A O 1
ATOM 1694 N N . MET A 1 215 ? 11.607 5.299 -1.114 1.00 86.31 215 MET A N 1
ATOM 1695 C CA . MET A 1 215 ? 12.447 4.391 -0.314 1.00 86.31 215 MET A CA 1
ATOM 1696 C C . MET A 1 215 ? 13.617 5.106 0.376 1.00 86.31 215 MET A C 1
ATOM 1698 O O . MET A 1 215 ? 13.888 4.839 1.543 1.00 86.31 215 MET A O 1
ATOM 1702 N N . GLU A 1 216 ? 14.242 6.078 -0.295 1.00 88.94 216 GLU A N 1
ATOM 1703 C CA . GLU A 1 216 ? 15.335 6.894 0.263 1.00 88.94 216 GLU A CA 1
ATOM 1704 C C . GLU A 1 216 ? 14.919 7.667 1.521 1.00 88.94 216 GLU A C 1
ATOM 1706 O O . GLU A 1 216 ? 15.716 7.859 2.436 1.00 88.94 216 GLU A O 1
ATOM 1711 N N . LYS A 1 217 ? 13.652 8.088 1.584 1.00 88.69 217 LYS A N 1
ATOM 1712 C CA . LYS A 1 217 ? 13.095 8.859 2.702 1.00 88.69 217 LYS A CA 1
ATOM 1713 C C . LYS A 1 217 ? 12.353 7.993 3.713 1.00 88.69 217 LYS A C 1
ATOM 1715 O O . LYS A 1 217 ? 11.932 8.508 4.744 1.00 88.69 217 LYS A O 1
ATOM 1720 N N . LYS A 1 218 ? 12.191 6.693 3.431 1.00 90.44 218 LYS A N 1
ATOM 1721 C CA . LYS A 1 218 ? 11.317 5.781 4.183 1.00 90.44 218 LYS A CA 1
ATOM 1722 C C . LYS A 1 218 ? 9.903 6.356 4.344 1.00 90.44 218 LYS A C 1
ATOM 1724 O O . LYS A 1 218 ? 9.338 6.351 5.435 1.00 90.44 218 LYS A O 1
ATOM 1729 N N . GLU A 1 219 ? 9.353 6.883 3.254 1.00 90.81 219 GLU A N 1
ATOM 1730 C CA . GLU A 1 219 ? 8.038 7.528 3.223 1.00 90.81 219 GLU A CA 1
ATOM 1731 C C . GLU A 1 219 ? 7.151 6.928 2.128 1.00 90.81 219 GLU A C 1
ATOM 1733 O O . GLU A 1 219 ? 7.640 6.481 1.093 1.00 90.81 219 GLU A O 1
ATOM 1738 N N . VAL A 1 220 ? 5.834 6.974 2.320 1.00 86.75 220 VAL A N 1
ATOM 1739 C CA . VAL A 1 220 ? 4.826 6.661 1.301 1.00 86.75 220 VAL A CA 1
ATOM 1740 C C . VAL A 1 220 ? 3.882 7.843 1.105 1.00 86.75 220 VAL A C 1
ATOM 1742 O O . VAL A 1 220 ? 3.497 8.542 2.049 1.00 86.75 220 VAL A O 1
ATOM 1745 N N . GLN A 1 221 ? 3.502 8.090 -0.146 1.00 80.44 221 GLN A N 1
ATOM 1746 C CA . GLN A 1 221 ? 2.442 9.042 -0.456 1.00 80.44 221 GLN A CA 1
ATOM 1747 C C . GLN A 1 221 ? 1.088 8.388 -0.169 1.00 80.44 221 GLN A C 1
ATOM 1749 O O . GLN A 1 221 ? 0.615 7.582 -0.963 1.00 80.44 221 GLN A O 1
ATOM 1754 N N . MET A 1 222 ? 0.458 8.721 0.957 1.00 76.19 222 MET A N 1
ATOM 1755 C CA . MET A 1 222 ? -0.891 8.249 1.273 1.00 76.19 222 MET A CA 1
ATOM 1756 C C . MET A 1 222 ? -1.894 9.353 0.944 1.00 76.19 222 MET A C 1
ATOM 1758 O O . MET A 1 222 ? -2.011 10.340 1.670 1.00 76.19 222 MET A O 1
ATOM 1762 N N . LEU A 1 223 ? -2.629 9.216 -0.157 1.00 69.44 223 LEU A N 1
ATOM 1763 C CA . LEU A 1 223 ? -3.624 10.233 -0.498 1.00 69.44 223 LEU A CA 1
ATOM 1764 C C . LEU A 1 223 ? -4.963 9.972 0.169 1.00 69.44 223 LEU A C 1
ATOM 1766 O O . LEU A 1 223 ? -5.633 10.946 0.472 1.00 69.44 223 LEU A O 1
ATOM 1770 N N . ARG A 1 224 ? -5.379 8.722 0.404 1.00 79.94 224 ARG A N 1
ATOM 1771 C CA . ARG A 1 224 ? -6.708 8.491 0.975 1.00 79.94 224 ARG A CA 1
ATOM 1772 C C . ARG A 1 224 ? -6.759 7.277 1.891 1.00 79.94 224 ARG A C 1
ATOM 1774 O O . ARG A 1 224 ? -6.422 6.169 1.488 1.00 79.94 224 ARG A O 1
ATOM 1781 N N . LEU A 1 225 ? -7.253 7.498 3.099 1.00 84.31 225 LEU A N 1
ATOM 1782 C CA . LEU A 1 225 ? -7.647 6.467 4.051 1.00 84.31 225 LEU A CA 1
ATOM 1783 C C . LEU A 1 225 ? -9.111 6.696 4.406 1.00 84.31 225 LEU A C 1
ATOM 1785 O O . LEU A 1 225 ? -9.458 7.801 4.812 1.00 84.31 225 LEU A O 1
ATOM 1789 N N . VAL A 1 226 ? -9.950 5.676 4.235 1.00 82.00 226 VAL A N 1
ATOM 1790 C CA . VAL A 1 226 ? -11.341 5.683 4.683 1.00 82.00 226 VAL A CA 1
ATOM 1791 C C . VAL A 1 226 ? -11.531 4.612 5.734 1.00 82.00 226 VAL A C 1
ATOM 1793 O O . VAL A 1 226 ? -11.257 3.440 5.489 1.00 82.00 226 VAL A O 1
ATOM 1796 N N . VAL A 1 227 ? -12.004 5.023 6.902 1.00 82.69 227 VAL A N 1
ATOM 1797 C CA . VAL A 1 227 ? -12.265 4.121 8.024 1.00 82.69 227 VAL A CA 1
ATOM 1798 C C . VAL A 1 227 ? -13.723 4.245 8.401 1.00 82.69 227 VAL A C 1
ATOM 1800 O O . VAL A 1 227 ? -14.182 5.351 8.683 1.00 82.69 227 VAL A O 1
ATOM 1803 N N . PHE A 1 228 ? -14.425 3.118 8.426 1.00 81.25 228 PHE A N 1
ATOM 1804 C CA . PHE A 1 228 ? -15.722 2.994 9.071 1.00 81.25 228 PHE A CA 1
ATOM 1805 C C . PHE A 1 228 ? -15.521 2.292 10.404 1.00 81.25 228 PHE A C 1
ATOM 1807 O O . PHE A 1 228 ? -15.000 1.177 10.435 1.00 81.25 228 PHE A O 1
ATOM 1814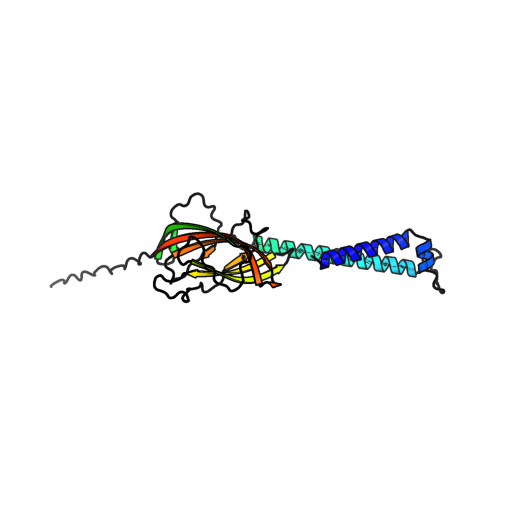 N N . SER A 1 229 ? -15.934 2.927 11.492 1.00 81.06 229 SER A N 1
ATOM 1815 C CA . SER A 1 229 ? -15.969 2.289 12.805 1.00 81.06 229 SER A CA 1
ATOM 1816 C C . SER A 1 229 ? -17.381 1.830 13.135 1.00 81.06 229 SER A C 1
ATOM 1818 O O . SER A 1 229 ? -18.368 2.500 12.809 1.00 81.06 229 SER A O 1
ATOM 1820 N N . GLY A 1 230 ? -17.477 0.696 13.818 1.00 76.06 230 GLY A N 1
ATOM 1821 C CA . GLY A 1 230 ? -18.690 0.328 14.517 1.00 76.06 230 GLY A CA 1
ATOM 1822 C C . GLY A 1 230 ? -18.398 -0.221 15.899 1.00 76.06 230 GLY A C 1
ATOM 1823 O O . GLY A 1 230 ? -17.450 -0.979 16.099 1.00 76.06 230 GLY A O 1
ATOM 1824 N N . GLU A 1 231 ? -19.215 0.193 16.861 1.00 73.81 231 GLU A N 1
ATOM 1825 C CA . GLU A 1 231 ? -19.227 -0.437 18.173 1.00 73.81 231 GLU A CA 1
ATOM 1826 C C . GLU A 1 231 ? -19.673 -1.865 17.997 1.00 73.81 231 GLU A C 1
ATOM 1828 O O . GLU A 1 231 ? -20.672 -2.123 17.314 1.00 73.81 231 GLU A O 1
ATOM 1833 N N . VAL A 1 232 ? -18.944 -2.767 18.642 1.00 65.19 232 VAL A N 1
ATOM 1834 C CA . VAL A 1 232 ? -19.422 -4.122 18.741 1.00 65.19 232 VAL A CA 1
ATOM 1835 C C . VAL A 1 232 ? -20.091 -4.329 20.080 1.00 65.19 232 VAL A C 1
ATOM 1837 O O . VAL A 1 232 ? -19.457 -4.321 21.129 1.00 65.19 232 VAL A O 1
ATOM 1840 N N . THR A 1 233 ? -21.390 -4.595 20.030 1.00 65.75 233 THR A N 1
ATOM 1841 C CA . THR A 1 233 ? -22.056 -5.218 21.168 1.00 65.75 233 THR A CA 1
ATOM 1842 C C . THR A 1 233 ? -21.825 -6.724 21.103 1.00 65.75 233 THR A C 1
ATOM 1844 O O . THR A 1 233 ? -22.399 -7.404 20.249 1.00 65.75 233 THR A O 1
ATOM 1847 N N . ILE A 1 234 ? -20.983 -7.239 22.000 1.00 61.16 234 ILE A N 1
ATOM 1848 C CA . ILE A 1 234 ? -20.880 -8.674 22.267 1.00 61.16 234 ILE A CA 1
ATOM 1849 C C . ILE A 1 234 ? -22.161 -9.056 22.998 1.00 61.16 234 ILE A C 1
ATOM 1851 O O . ILE A 1 234 ? -22.348 -8.711 24.164 1.00 61.16 234 ILE A O 1
ATOM 1855 N N . SER A 1 235 ? -23.075 -9.734 22.309 1.00 64.06 235 SER A N 1
ATOM 1856 C CA . SER A 1 235 ? -24.132 -10.431 23.033 1.00 64.06 235 SER A CA 1
ATOM 1857 C C . SER A 1 235 ? -23.483 -11.623 23.724 1.00 64.06 235 SER A C 1
ATOM 1859 O O . SER A 1 235 ? -22.969 -12.516 23.049 1.00 64.06 235 SER A O 1
ATOM 1861 N N . GLU A 1 236 ? -23.440 -11.603 25.061 1.00 63.88 236 GLU A N 1
ATOM 1862 C CA . GLU A 1 236 ? -23.029 -12.784 25.817 1.00 63.88 236 GLU A CA 1
ATOM 1863 C C . GLU A 1 236 ? -23.840 -13.971 25.287 1.00 63.88 236 GLU A C 1
ATOM 1865 O O . GLU A 1 236 ? -25.062 -13.829 25.118 1.00 63.88 236 GLU A O 1
ATOM 1870 N N . PRO A 1 237 ? -23.195 -15.114 24.979 1.00 61.75 237 PRO A N 1
ATOM 1871 C CA . PRO A 1 237 ? -23.935 -16.306 24.611 1.00 61.75 237 PRO A CA 1
ATOM 1872 C C . PRO A 1 237 ? -24.959 -16.506 25.716 1.00 61.75 237 PRO A C 1
ATOM 1874 O O . PRO A 1 237 ? -24.571 -16.560 26.886 1.00 61.75 237 PRO A O 1
ATOM 1877 N N . GLN A 1 238 ? -26.254 -16.509 25.365 1.00 58.47 238 GLN A N 1
ATOM 1878 C CA . GLN A 1 238 ? -27.307 -16.733 26.347 1.00 58.47 238 GLN A CA 1
ATOM 1879 C C . GLN A 1 238 ? -26.888 -17.980 27.105 1.00 58.47 238 GLN A C 1
ATOM 1881 O O . GLN A 1 238 ? -26.869 -19.061 26.517 1.00 58.47 238 GLN A O 1
ATOM 1886 N N . ARG A 1 239 ? -26.473 -17.820 28.372 1.00 54.78 239 ARG A N 1
ATOM 1887 C CA . ARG A 1 239 ? -26.185 -18.958 29.231 1.00 54.78 239 ARG A CA 1
ATOM 1888 C C . ARG A 1 239 ? -27.457 -19.771 29.164 1.00 54.78 239 ARG A C 1
ATOM 1890 O O . ARG A 1 239 ? -28.483 -19.330 29.679 1.00 54.78 239 ARG A O 1
ATOM 1897 N N . THR A 1 240 ? -27.410 -20.906 28.477 1.00 61.03 240 THR A N 1
ATOM 1898 C CA . THR A 1 240 ? -28.443 -21.919 28.574 1.00 61.03 240 THR A CA 1
ATOM 1899 C C . THR A 1 240 ? -28.438 -22.296 30.037 1.00 61.03 240 THR A C 1
ATOM 1901 O O . THR A 1 240 ? -27.586 -23.061 30.483 1.00 61.03 240 THR A O 1
ATOM 1904 N N . ILE A 1 241 ? -29.314 -21.648 30.808 1.00 67.81 241 ILE A N 1
ATOM 1905 C CA . ILE A 1 241 ? -29.600 -22.031 32.177 1.00 67.81 241 ILE A CA 1
ATOM 1906 C C . ILE A 1 241 ? -30.043 -23.481 32.017 1.00 67.81 241 ILE A C 1
ATOM 1908 O O . ILE A 1 241 ? -31.039 -23.707 31.320 1.00 67.81 241 ILE A O 1
ATOM 1912 N N . PRO A 1 242 ? -29.271 -24.464 32.520 1.00 65.69 242 PRO A N 1
ATOM 1913 C CA . PRO A 1 242 ? -29.672 -25.851 32.398 1.00 65.69 242 PRO A CA 1
ATOM 1914 C C . PRO A 1 242 ? -31.084 -25.927 32.960 1.00 65.69 242 PRO A C 1
ATOM 1916 O O . PRO A 1 242 ? -31.325 -25.443 34.069 1.00 65.69 242 PRO A O 1
ATOM 1919 N N . ALA A 1 243 ? -32.020 -26.415 32.140 1.00 71.62 243 ALA A N 1
ATOM 1920 C CA . ALA A 1 243 ? -33.411 -26.553 32.533 1.00 71.62 243 ALA A CA 1
ATOM 1921 C C . ALA A 1 243 ? -33.411 -27.227 33.902 1.00 71.62 243 ALA A C 1
ATOM 1923 O O . ALA A 1 243 ? -32.880 -28.329 34.030 1.00 71.62 243 ALA A O 1
ATOM 1924 N N . ALA A 1 244 ? -33.888 -26.513 34.926 1.00 69.69 244 ALA A N 1
ATOM 1925 C CA . ALA A 1 244 ? -33.890 -27.020 36.284 1.00 69.69 244 ALA A CA 1
ATOM 1926 C C . ALA A 1 244 ? -34.602 -28.370 36.251 1.00 69.69 244 ALA A C 1
ATOM 1928 O O . ALA A 1 244 ? -35.803 -28.433 35.980 1.00 69.69 244 ALA A O 1
ATOM 1929 N N . THR A 1 245 ? -33.846 -29.449 36.444 1.00 64.69 245 THR A N 1
ATOM 1930 C CA . THR A 1 245 ? -34.395 -30.792 36.533 1.00 64.69 245 THR A CA 1
ATOM 1931 C C . THR A 1 245 ? -35.263 -30.788 37.779 1.00 64.69 245 THR A C 1
ATOM 1933 O O . THR A 1 245 ? -34.762 -30.897 38.896 1.00 64.69 245 THR A O 1
ATOM 1936 N N . ALA A 1 246 ? -36.563 -30.566 37.604 1.00 63.84 246 ALA A N 1
ATOM 1937 C CA . ALA A 1 246 ? -37.538 -30.707 38.664 1.00 63.84 246 ALA A CA 1
ATOM 1938 C C . ALA A 1 246 ? -37.557 -32.191 39.039 1.00 63.84 246 ALA A C 1
ATOM 1940 O O . ALA A 1 246 ? -38.271 -32.994 38.442 1.00 63.84 246 ALA A O 1
ATOM 1941 N N . SER A 1 247 ? -36.710 -32.576 39.993 1.00 63.47 247 SER A N 1
ATOM 1942 C CA . SER A 1 247 ? -36.789 -33.870 40.649 1.00 63.47 247 SER A CA 1
ATOM 1943 C C . SER A 1 247 ? -38.084 -33.875 41.455 1.00 63.47 247 SER A C 1
ATOM 1945 O O . SER A 1 247 ? -38.134 -33.407 42.593 1.00 63.47 247 SER A O 1
ATOM 1947 N N . ALA A 1 248 ? -39.157 -34.349 40.834 1.00 61.34 248 ALA A N 1
ATOM 1948 C CA . ALA A 1 248 ? -40.364 -34.721 41.538 1.00 61.34 248 ALA A CA 1
ATOM 1949 C C . ALA A 1 248 ? -40.006 -35.836 42.534 1.00 61.34 248 ALA A C 1
ATOM 1951 O O . ALA A 1 24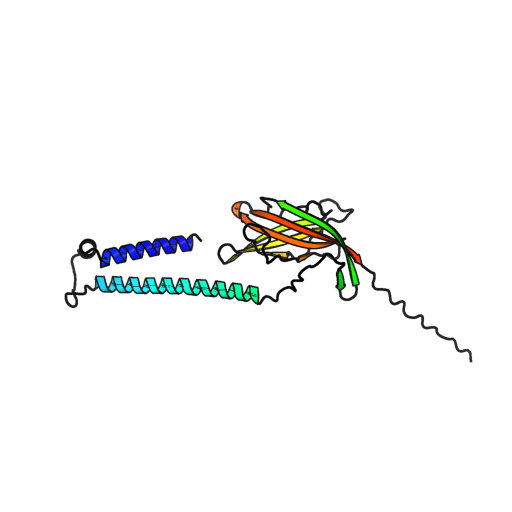8 ? -39.771 -36.981 42.152 1.00 61.34 248 ALA A O 1
ATOM 1952 N N . SER A 1 249 ? -39.926 -35.483 43.818 1.00 58.47 249 SER A N 1
ATOM 1953 C CA . SER A 1 249 ? -39.905 -36.430 44.925 1.00 58.47 249 SER A CA 1
ATOM 1954 C C . SER A 1 249 ? -41.269 -37.117 44.982 1.00 58.47 249 SER A C 1
ATOM 1956 O O . SER A 1 249 ? -42.213 -36.617 45.596 1.00 58.47 249 SER A O 1
ATOM 1958 N N . GLY A 1 250 ? -41.379 -38.242 44.282 1.00 64.31 250 GLY A N 1
ATOM 1959 C CA . GLY A 1 250 ? -42.458 -39.199 44.461 1.00 64.31 250 GLY A CA 1
ATOM 1960 C C . GLY A 1 250 ? -42.295 -39.873 45.816 1.00 64.31 250 GLY A C 1
ATOM 1961 O O . GLY A 1 250 ? -41.455 -40.751 45.975 1.00 64.31 250 GLY A O 1
ATOM 1962 N N . VAL A 1 251 ? -43.078 -39.409 46.784 1.00 58.38 251 VAL A N 1
ATOM 1963 C CA . VAL A 1 251 ? -43.368 -40.116 48.030 1.00 58.38 251 VAL A CA 1
ATOM 1964 C C . VAL A 1 251 ? -44.114 -41.403 47.669 1.00 58.38 251 VAL A C 1
ATOM 1966 O O . VAL A 1 251 ? -45.194 -41.332 47.080 1.00 58.38 251 VAL A O 1
ATOM 1969 N N . GLN A 1 252 ? -43.545 -42.552 48.026 1.00 60.06 252 GLN A N 1
ATOM 1970 C CA . GLN A 1 252 ? -44.270 -43.798 48.278 1.00 60.06 252 GLN A CA 1
ATOM 1971 C C . GLN A 1 252 ? -43.739 -44.416 49.565 1.00 60.06 252 GLN A C 1
ATOM 1973 O O . GLN A 1 252 ? -42.501 -44.399 49.748 1.00 60.06 252 GLN A O 1
#

Foldseek 3Di:
DVVVVVVVVVVVVLVVLVCCCVPPPVSVCVVVVPPDFDDDPVPDTPVNVVSVVVVVVVVVVVVVVVVVVVVVVVVVVVVVVPPPPPPPPPDDDPDWDWDDDPQWIWTWDWDDKAKDFDFWAAAPDWDDGPTDPQKIKGFHDWDQPDDPQKIKTFMKIWGDDPPDDPVRTHIDPGTDIDIADEVLDDDVDWDFDWDDDPPDQKTKTKTFRWHHQPVVSNTTRTGIIIITITGIDTDDRPPPPPPPPPPPPDDD

pLDDT: mean 75.09, std 15.61, range [34.03, 96.5]

Sequence (252 aa):
MNQIIALVIIGALLIIIIAAFVFSSSFRKDVIASEGEASILGLFNVKGVLIILLAAIFCGALIYVFEKGSDKEKALQENMANKTEPNVTHYGSLTKKILVDDNVKWEIKPIVSAVEYKMGTKFNVAKKVSGVEDFYFCVESAEFIGGDSLYLYQVRFGEKPQDGNMDDIIWEEVAQEYPKTPSARFTDIVIINDVRHKDWRRQYKVMMALGQPLMEKKEVQMLRLVVFSGEVTISEPQRTIPAATASASGVQ

Secondary structure (DSSP, 8-state):
-HHHHHHHHHHHHHHHHHHHHHH-HHHHHHHH-SS---EETTTEEHHHHHHHHHHHHHHHHHHHHHHHHHHHHHHHHHHHHHS---------S---PEEEETTEEEEEEEEEEEEEEEEEEETT--EEPTTSTTEEEEEEE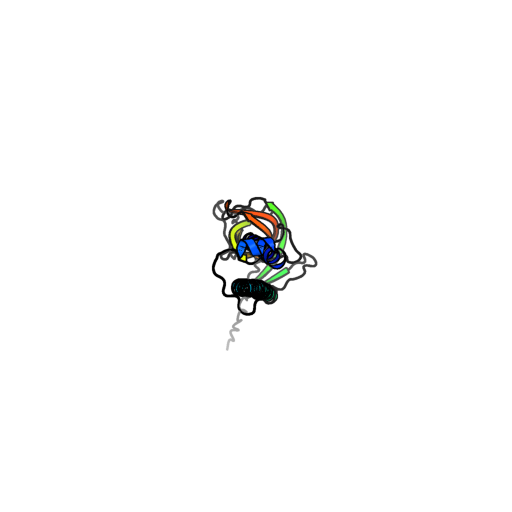EEEEETTTEEEEEEEEEE--TT--TT--EE-SSPEEEEBPGGG---S---EEEE--TT-SEEEEEEEEEEEEEGGGTEEEEEEEEEEEEEEEE------------------

Radius of gyration: 32.62 Å; chains: 1; bounding box: 89×57×103 Å